Protein AF-A0A9P8AKC7-F1 (afdb_monomer)

Mean predicted aligned error: 12.88 Å

Sequence (246 aa):
MKLTLFIVTCTLIKQLMAIYVPELNQDWTLLRPELNPPKGSVISLPFNIGFVANSYVWDKEKGAMVEPERQEATRLITTTVTKSYVTAAPQATTTIDLVQIDDGQIQRKTTGANDNGDYEEDDSDSESDYEGYVKRSVEADSPVFAVACSTNTALSLSLKDGILKDNQDRICSIVSGHQFQCDGPVPQYGTLFAAGWSVTPQGLLALGNSTKFYQCALGDFYNIYDTSIDPLCNPVVLNVVELIEC

Radius of gyration: 22.92 Å; Cα contacts (8 Å, |Δi|>4): 499; chains: 1; bounding box: 96×50×48 Å

Organism: NCBI:txid45513

Solvent-accessible surface area (backbone atoms only — not comparable to full-atom values): 14529 Å² total; per-residue (Å²): 138,85,84,80,83,78,81,80,78,79,78,79,76,75,80,75,78,79,71,42,50,60,94,71,73,61,74,55,77,71,25,36,61,92,48,64,58,51,87,75,40,41,36,58,53,99,56,41,31,31,36,36,73,46,57,45,41,79,38,81,89,77,72,41,76,36,79,57,85,78,78,81,64,73,70,81,75,82,83,57,76,40,67,77,72,84,74,77,74,81,69,62,74,50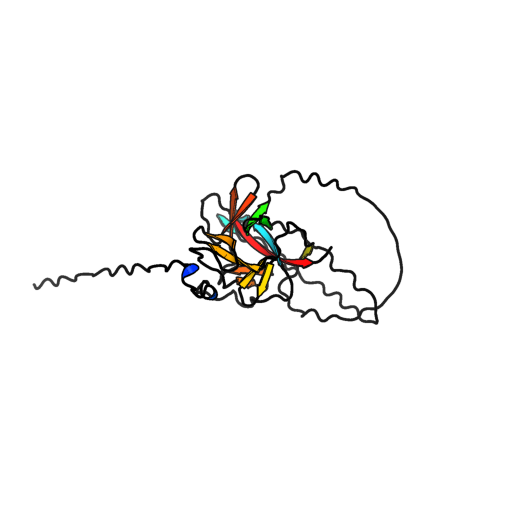,75,68,46,34,29,48,4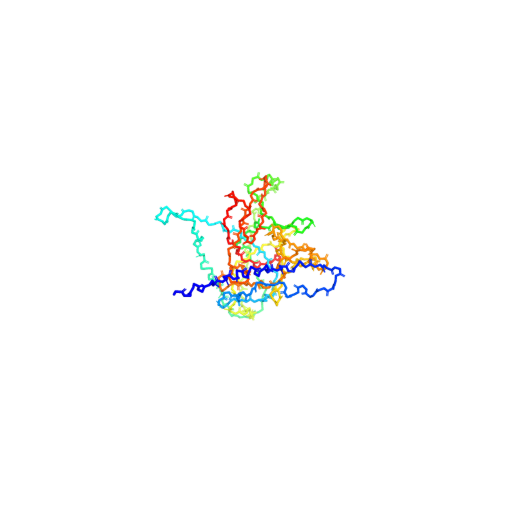9,97,88,25,45,36,30,31,65,50,98,77,69,85,73,87,67,85,78,78,88,82,89,78,91,81,90,83,88,86,81,42,38,70,82,76,85,66,72,94,74,63,40,55,59,46,29,20,62,61,49,99,56,48,35,47,29,41,38,49,86,13,29,40,26,40,87,83,63,17,31,33,27,30,33,72,85,35,37,39,30,32,32,58,88,54,5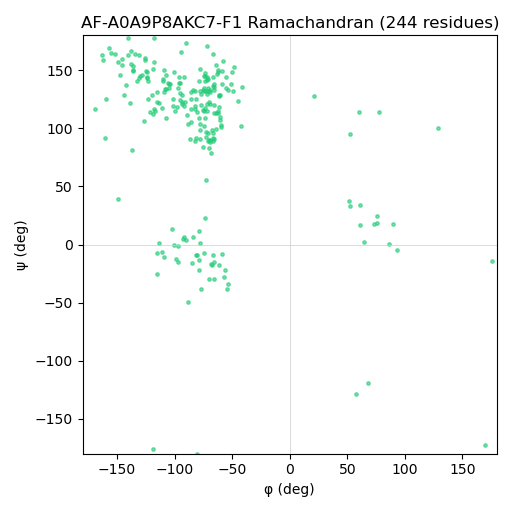7,55,72,34,40,59,27,42,23,39,38,30,34,30,66,78,13,31,43,21,55,14,62,40,50,63,31,17,38,36,78,62,87,68,31,23,45,34,20,68,52,75,89,47,94,81,34,43,51,26,34,37,35,40,23,40,49,39,86,120

pLDDT: mean 76.49, std 24.22, range [25.02, 98.5]

Foldseek 3Di:
DDDDDDDPPPPPPPPPPDWDDVVVVDDQQVLADPFAADPAWAQFDPFKKFWDKDFFDQDPVVRDGHADDFDPQQQPPPDWADDDDDDDFDDAPDEGQWWADPQFFIKGFAPPPDPPPPDDDDDDDDDDDDDGDDDDCPPNQDLARGAYEDDPGTFIWGGDPQWIATPVCFQFFQAQLQFTGTHPPYDDIRTNHRGQWTAHSRQWIDGRHDQKWWWDDDDRMTTIGRDDPDPRITIIGIGMHGYDHD

Secondary structure (DSSP, 8-state):
-----------------PPP-GGGT--GGG-S-SSPPPTT-BS--SS-EEEEEEEPEEETTTTEEEPPPP------------S---PPPPPPSS---EEE-TTSBEEEEPTTS--------------------------TT-S--EEEE--TTB--EEEETTEEEETT-PEEEE-TT-BEEEESSSPPTT-SBSS-EEE-TTSBEEETTB-EEEEEEETTEEEEESS--STT-EEEEEEEEEEE--

Structure (mmCIF, N/CA/C/O backbone):
data_AF-A0A9P8AKC7-F1
#
_entry.id   AF-A0A9P8AKC7-F1
#
loop_
_atom_site.group_PDB
_atom_site.id
_atom_site.type_symbol
_atom_site.label_atom_id
_atom_site.label_alt_id
_atom_site.label_comp_id
_atom_site.label_asym_id
_atom_site.label_entity_id
_atom_site.label_seq_id
_atom_site.pdbx_PDB_ins_code
_atom_site.Cartn_x
_atom_site.Cartn_y
_atom_site.Cartn_z
_atom_site.occupancy
_atom_site.B_iso_or_equiv
_atom_site.auth_seq_id
_atom_site.auth_comp_id
_atom_site.auth_asym_id
_atom_site.auth_atom_id
_atom_site.pdbx_PDB_model_num
ATOM 1 N N . MET A 1 1 ? 60.780 -25.098 -7.591 1.00 41.56 1 MET A N 1
ATOM 2 C CA . MET A 1 1 ? 59.645 -24.182 -7.347 1.00 41.56 1 MET A CA 1
ATOM 3 C C . MET A 1 1 ? 58.724 -24.218 -8.555 1.00 41.56 1 MET A C 1
ATOM 5 O O . MET A 1 1 ? 59.124 -23.742 -9.607 1.00 41.56 1 MET A O 1
ATOM 9 N N . LYS A 1 2 ? 57.546 -24.844 -8.448 1.00 39.09 2 LYS A N 1
ATOM 10 C CA . LYS A 1 2 ? 56.482 -24.750 -9.460 1.00 39.09 2 LYS A CA 1
ATOM 11 C C . LYS A 1 2 ? 55.473 -23.730 -8.939 1.00 39.09 2 LYS A C 1
ATOM 13 O O . LYS A 1 2 ? 54.908 -23.943 -7.872 1.00 39.09 2 LYS A O 1
ATOM 18 N N . LEU A 1 3 ? 55.339 -22.605 -9.635 1.00 37.97 3 LEU A N 1
ATOM 19 C CA . LEU A 1 3 ? 54.405 -21.539 -9.290 1.00 37.97 3 LEU A CA 1
ATOM 20 C C . LEU A 1 3 ? 53.048 -21.884 -9.913 1.00 37.97 3 LEU A C 1
ATOM 22 O O . LEU A 1 3 ? 52.886 -21.827 -11.130 1.00 37.97 3 LEU A O 1
ATOM 26 N N . THR A 1 4 ? 52.104 -22.313 -9.082 1.00 46.94 4 THR A N 1
ATOM 27 C CA . THR A 1 4 ? 50.730 -22.614 -9.493 1.00 46.94 4 THR A CA 1
ATOM 28 C C . THR A 1 4 ? 49.960 -21.302 -9.622 1.00 46.94 4 THR A C 1
ATOM 30 O O . THR A 1 4 ? 49.677 -20.645 -8.623 1.00 46.94 4 THR A O 1
ATOM 33 N N . LEU A 1 5 ? 49.641 -20.909 -10.855 1.00 45.88 5 LEU A N 1
ATOM 34 C CA . LEU A 1 5 ? 48.785 -19.765 -11.157 1.00 45.88 5 LEU A CA 1
ATOM 35 C C . LEU A 1 5 ? 47.319 -20.174 -10.942 1.00 45.88 5 LEU A C 1
ATOM 37 O O . LEU A 1 5 ? 46.720 -20.823 -11.797 1.00 45.88 5 LEU A O 1
ATOM 41 N N . PHE A 1 6 ? 46.747 -19.824 -9.789 1.00 47.03 6 PHE A N 1
ATOM 42 C CA . PHE A 1 6 ? 45.305 -19.928 -9.558 1.00 47.03 6 PHE A CA 1
ATOM 43 C C . PHE A 1 6 ? 44.607 -18.754 -10.250 1.00 47.03 6 PHE A C 1
ATOM 45 O O . PHE A 1 6 ? 44.637 -17.622 -9.772 1.00 47.03 6 PHE A O 1
ATOM 52 N N . ILE A 1 7 ? 43.986 -19.029 -11.395 1.00 52.81 7 ILE A N 1
ATOM 53 C CA . ILE A 1 7 ? 43.063 -18.101 -12.048 1.00 52.81 7 ILE A C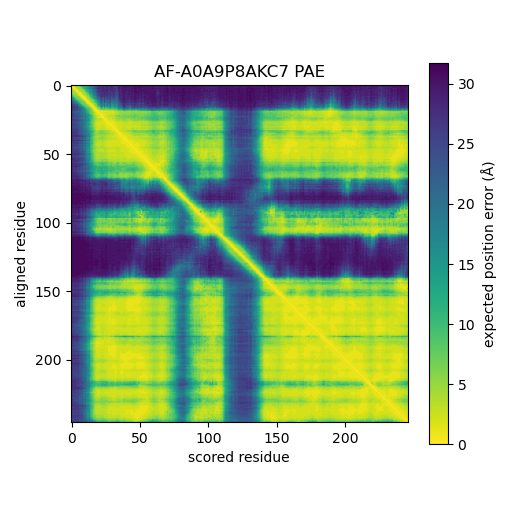A 1
ATOM 54 C C . ILE A 1 7 ? 41.766 -18.133 -11.235 1.00 52.81 7 ILE A C 1
ATOM 56 O O . ILE A 1 7 ? 40.982 -19.073 -11.335 1.00 52.81 7 ILE A O 1
ATOM 60 N N . VAL A 1 8 ? 41.555 -17.115 -10.400 1.00 51.69 8 VAL A N 1
ATOM 61 C CA . VAL A 1 8 ? 40.259 -16.861 -9.766 1.00 51.69 8 VAL A CA 1
ATOM 62 C C . VAL A 1 8 ? 39.335 -16.318 -10.852 1.00 51.69 8 VAL A C 1
ATOM 64 O O . VAL A 1 8 ? 39.327 -15.124 -11.147 1.00 51.69 8 VAL A O 1
ATOM 67 N N . THR A 1 9 ? 38.581 -17.201 -11.501 1.00 51.69 9 THR A N 1
ATOM 68 C CA . THR A 1 9 ? 37.473 -16.793 -12.365 1.00 51.69 9 THR A CA 1
ATOM 69 C C . THR A 1 9 ? 36.360 -16.257 -11.474 1.00 51.69 9 THR A C 1
ATOM 71 O O . THR A 1 9 ? 35.573 -17.018 -10.915 1.00 51.69 9 THR A O 1
ATOM 74 N N . CYS A 1 10 ? 36.321 -14.936 -11.313 1.00 48.91 10 CYS A N 1
ATOM 75 C CA . CYS A 1 10 ? 35.189 -14.228 -10.736 1.00 48.91 10 CYS A CA 1
ATOM 76 C C . CYS A 1 10 ? 34.005 -14.360 -11.706 1.00 48.91 10 CYS A C 1
ATOM 78 O O . CYS A 1 10 ? 33.874 -13.598 -12.664 1.00 48.91 10 CYS A O 1
ATOM 80 N N . THR A 1 11 ? 33.173 -15.383 -11.514 1.00 47.00 11 THR A N 1
ATOM 81 C CA . THR A 1 11 ? 31.883 -15.506 -12.195 1.00 47.00 11 THR A CA 1
ATOM 82 C C . THR A 1 11 ? 30.938 -14.459 -11.621 1.00 47.00 11 THR A C 1
ATOM 84 O O . THR A 1 11 ? 30.223 -14.709 -10.653 1.00 47.00 11 THR A O 1
ATOM 87 N N . LEU A 1 12 ? 30.948 -13.269 -12.219 1.00 49.06 12 LEU A N 1
ATOM 88 C CA . LEU A 1 12 ? 29.906 -12.269 -12.034 1.00 49.06 12 LEU A CA 1
ATOM 89 C C . LEU A 1 12 ? 28.636 -12.796 -12.718 1.00 49.06 12 LEU A C 1
ATOM 91 O O . LEU A 1 12 ? 28.409 -12.555 -13.905 1.00 49.06 12 LEU A O 1
ATOM 95 N N . ILE A 1 13 ? 27.829 -13.569 -11.989 1.00 52.66 13 ILE A N 1
ATOM 96 C CA . ILE A 1 13 ? 26.474 -13.916 -12.421 1.00 52.66 13 ILE A CA 1
ATOM 97 C C . ILE A 1 13 ? 25.685 -12.607 -12.398 1.00 52.66 13 ILE A C 1
ATOM 99 O O . ILE A 1 13 ? 25.216 -12.168 -11.352 1.00 52.66 13 ILE A O 1
ATOM 103 N N . LYS A 1 14 ? 25.578 -11.943 -13.552 1.00 43.66 14 LYS A N 1
ATOM 104 C CA . LYS A 1 14 ? 24.572 -10.903 -13.751 1.00 43.66 14 LYS A CA 1
ATOM 105 C C . LYS A 1 14 ? 23.217 -11.600 -13.653 1.00 43.66 14 LYS A C 1
ATOM 107 O O . LYS A 1 14 ? 22.806 -12.256 -14.607 1.00 43.66 14 LYS A O 1
ATOM 112 N N . GLN A 1 15 ? 22.559 -11.510 -12.499 1.00 47.28 15 GLN A N 1
ATOM 113 C CA . GLN A 1 15 ? 21.137 -11.815 -12.406 1.00 47.28 15 GLN A CA 1
ATOM 114 C C . GLN A 1 15 ? 20.423 -10.845 -13.350 1.00 47.28 15 GLN A C 1
ATOM 116 O O . GLN A 1 15 ? 20.320 -9.649 -13.086 1.00 47.28 15 GLN A O 1
ATOM 121 N N . LEU A 1 16 ? 20.032 -11.350 -14.517 1.00 49.66 16 LEU A N 1
ATOM 122 C CA . LEU A 1 16 ? 19.115 -10.666 -15.412 1.00 49.66 16 LEU A CA 1
ATOM 123 C C . LEU A 1 16 ? 17.770 -10.648 -14.690 1.00 49.66 16 LEU A C 1
ATOM 125 O O . LEU A 1 16 ? 17.068 -11.656 -14.682 1.00 49.66 16 LEU A O 1
ATOM 129 N N . MET A 1 17 ? 17.443 -9.530 -14.043 1.00 59.50 17 MET A N 1
ATOM 130 C CA . MET A 1 17 ? 16.076 -9.283 -13.599 1.00 59.50 17 MET A CA 1
ATOM 131 C C . MET A 1 17 ? 15.214 -9.272 -14.860 1.00 59.50 17 MET A C 1
ATOM 133 O O . MET A 1 17 ? 15.371 -8.403 -15.720 1.00 59.50 17 MET A O 1
ATOM 137 N N . ALA A 1 18 ? 14.389 -10.303 -15.029 1.00 70.00 18 ALA A N 1
ATOM 138 C CA . ALA A 1 18 ? 13.450 -10.360 -16.133 1.00 70.00 18 ALA A CA 1
ATOM 139 C C . ALA A 1 18 ? 12.435 -9.231 -15.936 1.00 70.00 18 ALA A C 1
ATOM 141 O O . ALA A 1 18 ? 11.761 -9.167 -14.912 1.00 70.00 18 ALA A O 1
ATOM 142 N N . ILE A 1 19 ? 12.369 -8.320 -16.903 1.00 85.19 19 ILE A N 1
ATOM 143 C CA . ILE A 1 19 ? 11.372 -7.254 -16.909 1.00 85.19 19 ILE A CA 1
ATOM 144 C C . ILE A 1 19 ? 10.036 -7.889 -17.295 1.00 85.19 19 ILE A C 1
ATOM 146 O O . ILE A 1 19 ? 9.972 -8.647 -18.266 1.00 85.19 19 ILE A O 1
ATOM 150 N N . TYR A 1 20 ? 8.985 -7.592 -16.536 1.00 91.75 20 TYR A N 1
ATOM 151 C CA . TYR A 1 20 ? 7.633 -8.000 -16.892 1.00 91.75 20 TYR A CA 1
ATOM 152 C C . TYR A 1 20 ? 7.138 -7.236 -18.128 1.00 91.75 20 TYR A C 1
ATOM 154 O O . TYR A 1 20 ? 7.240 -6.007 -18.187 1.00 91.75 20 TYR A O 1
ATOM 162 N N . VAL A 1 21 ? 6.594 -7.969 -19.102 1.00 92.06 21 VAL A N 1
ATOM 163 C CA . VAL A 1 21 ? 6.071 -7.440 -20.368 1.00 92.06 21 VAL A CA 1
ATOM 164 C C . VAL A 1 21 ? 4.630 -7.936 -20.559 1.00 92.06 21 VAL A C 1
ATOM 166 O O . VAL A 1 21 ? 4.438 -9.115 -20.879 1.00 92.06 21 VAL A O 1
ATOM 169 N N . PRO A 1 22 ? 3.615 -7.070 -20.377 1.00 89.12 22 PRO A N 1
ATOM 170 C CA . PRO A 1 22 ? 2.203 -7.445 -20.466 1.00 89.12 22 PRO A CA 1
ATOM 171 C C . PRO A 1 22 ? 1.824 -8.130 -21.786 1.00 89.12 22 PRO A C 1
ATOM 173 O O . PRO A 1 22 ? 1.070 -9.101 -21.793 1.00 89.12 22 PRO A O 1
ATOM 176 N N . GLU A 1 23 ? 2.394 -7.680 -22.906 1.00 90.12 23 GLU A N 1
ATOM 177 C CA . GLU A 1 23 ? 2.087 -8.166 -24.258 1.00 90.12 23 GLU A CA 1
ATOM 178 C C . GLU A 1 23 ? 2.489 -9.631 -24.483 1.00 90.12 23 GLU A C 1
ATOM 180 O O . GLU A 1 23 ? 2.053 -10.260 -25.448 1.00 90.12 23 GLU A O 1
ATOM 185 N N . LEU A 1 24 ? 3.320 -10.188 -23.598 1.00 89.75 24 LEU A N 1
ATOM 186 C CA . LEU A 1 24 ? 3.759 -11.579 -23.656 1.00 89.75 24 LEU A CA 1
ATOM 187 C C . LEU A 1 24 ? 2.838 -12.538 -22.885 1.00 89.75 24 LEU A C 1
ATOM 189 O O . LEU A 1 24 ? 3.157 -13.724 -22.806 1.00 89.75 24 LEU A O 1
ATOM 193 N N . ASN A 1 25 ? 1.718 -12.059 -22.323 1.00 86.62 25 ASN A N 1
ATOM 194 C CA . ASN A 1 25 ? 0.797 -12.845 -21.487 1.00 86.62 25 ASN A CA 1
ATOM 195 C C . ASN A 1 25 ? 1.517 -13.591 -20.351 1.00 86.62 25 ASN A C 1
ATOM 197 O O . ASN A 1 25 ? 1.199 -14.738 -20.029 1.00 86.62 25 ASN A O 1
ATOM 201 N N . GLN A 1 26 ? 2.530 -12.949 -19.769 1.00 89.25 26 GLN A N 1
ATOM 202 C CA . GLN A 1 26 ? 3.225 -13.479 -18.604 1.00 89.25 26 GLN A CA 1
ATOM 203 C C . GLN A 1 26 ? 2.276 -13.508 -17.401 1.00 89.25 26 GLN A C 1
ATOM 205 O O . GLN A 1 26 ? 1.454 -12.609 -17.222 1.00 89.25 26 GLN A O 1
ATOM 210 N N . ASP A 1 27 ? 2.406 -14.533 -16.560 1.00 93.00 27 ASP A N 1
ATOM 211 C CA . ASP A 1 27 ? 1.632 -14.620 -15.325 1.00 93.00 27 ASP A CA 1
ATOM 212 C C . ASP A 1 27 ? 2.161 -13.607 -14.300 1.00 93.00 27 ASP A C 1
ATOM 214 O O . ASP A 1 27 ? 3.147 -13.844 -13.598 1.00 93.00 27 ASP A O 1
ATOM 218 N N . TRP A 1 28 ? 1.501 -12.452 -14.233 1.00 94.50 28 TRP A N 1
ATOM 219 C CA . TRP A 1 28 ? 1.858 -11.366 -13.327 1.00 94.50 28 TRP A CA 1
ATOM 220 C C . TRP A 1 28 ? 1.628 -11.715 -11.853 1.00 94.50 28 TRP A C 1
ATOM 222 O O . TRP A 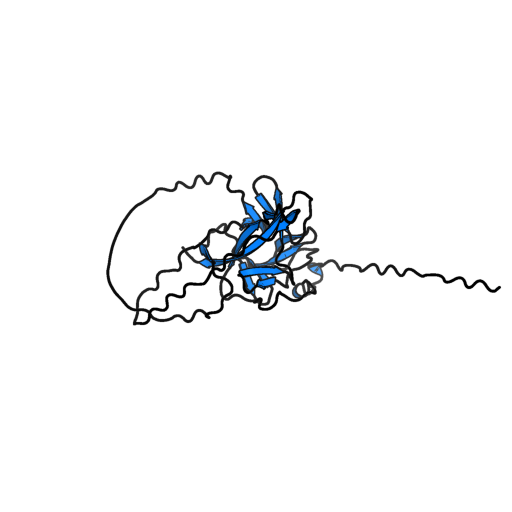1 28 ? 2.203 -11.065 -10.984 1.00 94.50 28 TRP A O 1
ATOM 232 N N . THR A 1 29 ? 0.840 -12.749 -11.535 1.00 94.69 29 THR A N 1
ATOM 233 C CA . THR A 1 29 ? 0.600 -13.160 -10.138 1.00 94.69 29 THR A CA 1
ATOM 234 C C . THR A 1 29 ? 1.857 -13.738 -9.479 1.00 94.69 29 THR A C 1
ATOM 236 O O . THR A 1 29 ? 1.964 -13.800 -8.252 1.00 94.69 29 THR A O 1
ATOM 239 N N . LEU A 1 30 ? 2.847 -14.111 -10.295 1.00 93.75 30 LEU A N 1
ATOM 240 C CA . LEU A 1 30 ? 4.167 -14.550 -9.854 1.00 93.75 30 LEU A CA 1
ATOM 241 C C . LEU A 1 30 ? 5.083 -13.381 -9.462 1.00 93.75 30 LEU A C 1
ATOM 243 O O . LEU A 1 30 ? 6.110 -13.613 -8.824 1.00 93.75 30 LEU A O 1
ATOM 247 N N . LEU A 1 31 ? 4.724 -12.139 -9.811 1.00 95.31 31 LEU A N 1
ATOM 248 C CA . LEU A 1 31 ? 5.458 -10.932 -9.432 1.00 95.31 31 LEU A CA 1
ATOM 249 C C . LEU A 1 31 ? 5.182 -10.619 -7.962 1.00 95.31 31 LEU A C 1
ATOM 251 O O . LEU A 1 31 ? 4.296 -9.835 -7.625 1.00 95.31 31 LEU A O 1
ATOM 255 N N . ARG A 1 32 ? 5.924 -11.262 -7.067 1.00 95.00 32 ARG A N 1
ATOM 256 C CA . ARG A 1 32 ? 5.814 -11.072 -5.620 1.00 95.00 32 ARG A CA 1
ATOM 257 C C . ARG A 1 32 ? 7.180 -11.202 -4.952 1.00 95.00 32 ARG A C 1
ATOM 259 O O . ARG A 1 32 ? 8.039 -11.905 -5.488 1.00 95.00 32 ARG A O 1
ATOM 266 N N . PRO A 1 33 ? 7.388 -10.583 -3.781 1.00 94.62 33 PRO A N 1
ATOM 267 C CA . PRO A 1 33 ? 8.609 -10.791 -3.015 1.00 94.62 33 PRO A CA 1
ATOM 268 C C . PRO A 1 33 ? 8.814 -12.267 -2.648 1.00 94.62 33 PRO A C 1
ATOM 270 O O . PRO A 1 33 ? 7.855 -13.008 -2.429 1.00 94.62 33 PRO A O 1
ATOM 273 N N . GLU A 1 34 ? 10.074 -12.687 -2.533 1.00 90.56 34 GLU A N 1
ATOM 274 C CA . GLU A 1 34 ? 10.423 -14.065 -2.153 1.00 90.56 34 GLU A CA 1
ATOM 275 C C . GLU A 1 34 ? 10.094 -14.377 -0.687 1.00 90.56 34 GLU A C 1
ATOM 277 O O . GLU A 1 34 ? 9.816 -15.522 -0.328 1.00 90.56 34 GLU A O 1
ATOM 282 N N . LEU A 1 35 ? 10.151 -13.359 0.177 1.00 91.31 35 LEU A N 1
ATOM 283 C CA . LEU A 1 35 ? 9.945 -13.521 1.609 1.00 91.31 35 LEU A CA 1
ATOM 284 C C . LEU A 1 35 ? 8.455 -13.553 1.942 1.00 91.31 35 LEU A C 1
ATOM 286 O O . LEU A 1 35 ? 7.683 -12.693 1.519 1.00 91.31 35 LEU A O 1
ATOM 290 N N . ASN A 1 36 ? 8.077 -14.543 2.749 1.00 91.31 36 ASN A N 1
ATOM 291 C CA . ASN A 1 36 ? 6.700 -14.728 3.189 1.00 91.31 36 ASN A CA 1
ATOM 292 C C . ASN A 1 36 ? 6.210 -13.552 4.055 1.00 91.31 36 ASN A C 1
ATOM 294 O O . ASN A 1 36 ? 7.022 -12.926 4.745 1.00 91.31 36 ASN A O 1
ATOM 298 N N . PRO A 1 37 ? 4.885 -13.318 4.091 1.00 93.25 37 PRO A N 1
ATOM 299 C CA . PRO A 1 37 ? 4.254 -12.370 5.000 1.00 93.25 37 PRO A CA 1
ATOM 300 C C . PRO A 1 37 ? 4.698 -12.504 6.462 1.00 93.25 37 PRO A C 1
ATOM 302 O O . PRO A 1 37 ? 5.030 -13.615 6.900 1.00 93.25 37 PRO A O 1
ATOM 305 N N . PRO A 1 38 ? 4.652 -11.412 7.253 1.00 94.19 38 PRO A N 1
ATOM 306 C CA . PRO A 1 38 ? 4.821 -11.494 8.697 1.00 94.19 38 PRO A CA 1
ATOM 307 C C . PRO A 1 38 ? 3.911 -12.563 9.318 1.00 94.19 38 PRO A C 1
ATOM 309 O O . PRO A 1 38 ? 2.816 -12.864 8.839 1.00 94.19 38 PRO A O 1
ATOM 312 N N . LYS A 1 39 ? 4.378 -13.187 10.402 1.00 93.50 39 LYS A N 1
ATOM 313 C CA . LYS A 1 39 ? 3.647 -14.292 11.029 1.00 93.50 39 LYS A CA 1
ATOM 314 C C . LYS A 1 39 ? 2.272 -13.819 11.515 1.00 93.50 39 LYS A C 1
ATOM 316 O O . LYS A 1 39 ? 2.185 -12.869 12.286 1.00 93.50 39 LYS A O 1
ATOM 321 N N . GLY A 1 40 ? 1.228 -14.549 11.124 1.00 90.31 40 GLY A N 1
ATOM 322 C CA . GLY A 1 40 ? -0.159 -14.243 11.479 1.00 90.31 40 GLY A CA 1
ATOM 323 C C . GLY A 1 40 ? -0.840 -13.255 10.532 1.00 90.31 40 GLY A C 1
ATOM 324 O O . GLY A 1 40 ? -2.006 -12.948 10.747 1.00 90.31 40 GLY A O 1
ATOM 325 N N . SER A 1 41 ? -0.151 -12.768 9.494 1.00 94.69 41 SER A N 1
ATOM 326 C CA . SER A 1 41 ? -0.793 -11.925 8.489 1.00 94.69 41 SER A CA 1
ATOM 327 C C . SER A 1 41 ? -1.888 -12.672 7.726 1.00 94.69 41 SER A C 1
ATOM 329 O O . SER A 1 41 ? -1.755 -13.860 7.423 1.00 94.69 41 SER A O 1
ATOM 331 N N . VAL A 1 42 ? -2.933 -11.941 7.343 1.00 95.94 42 VAL A N 1
ATOM 332 C CA . VAL A 1 42 ? -3.998 -12.406 6.446 1.00 95.94 42 VAL A CA 1
ATOM 333 C C . VAL A 1 42 ? -3.771 -11.872 5.033 1.00 95.94 42 VAL A C 1
ATOM 335 O O . VAL A 1 42 ? -3.223 -10.786 4.848 1.00 95.94 42 VAL A O 1
ATOM 338 N N . ILE A 1 43 ? -4.183 -12.636 4.021 1.00 96.75 43 ILE A N 1
ATOM 339 C CA . ILE A 1 43 ? -4.007 -12.286 2.596 1.00 96.75 43 ILE A CA 1
ATOM 340 C C . ILE A 1 43 ? -5.331 -12.013 1.872 1.00 96.75 43 ILE A C 1
ATOM 342 O O . ILE A 1 43 ? -5.333 -11.741 0.675 1.00 96.75 43 ILE A O 1
ATOM 346 N N . SER A 1 44 ? -6.444 -12.099 2.597 1.00 96.81 44 SER A N 1
ATOM 347 C CA . SER A 1 44 ? -7.785 -11.806 2.107 1.00 96.81 44 SER A CA 1
ATOM 348 C C . SER A 1 44 ? -8.568 -11.124 3.219 1.00 96.81 44 SER A C 1
ATOM 350 O O . SER A 1 44 ? -8.490 -11.555 4.370 1.00 96.81 44 SER A O 1
ATOM 352 N N . LEU A 1 45 ? -9.327 -10.088 2.875 1.00 94.75 45 LEU A N 1
ATOM 353 C CA . LEU A 1 45 ? -10.264 -9.429 3.781 1.00 94.75 45 LEU A CA 1
ATOM 354 C C . LEU A 1 45 ? -11.667 -9.434 3.156 1.00 94.75 45 LEU A C 1
ATOM 356 O O . LEU A 1 45 ? -11.789 -9.331 1.935 1.00 94.75 45 LEU A O 1
ATOM 360 N N . PRO A 1 46 ? -12.736 -9.579 3.959 1.00 94.19 46 PRO A N 1
ATOM 361 C CA . PRO A 1 46 ? -14.101 -9.699 3.445 1.00 94.19 46 PRO A CA 1
ATOM 362 C C . PRO A 1 46 ? -14.776 -8.346 3.151 1.00 94.19 46 PRO A C 1
ATOM 364 O O . PRO A 1 46 ? -15.968 -8.319 2.853 1.00 94.19 46 PRO A O 1
ATOM 367 N N . PHE A 1 47 ? -14.044 -7.238 3.258 1.00 92.81 47 PHE A N 1
ATOM 368 C CA . PHE A 1 47 ? -14.523 -5.869 3.072 1.00 92.81 47 PHE A CA 1
ATOM 369 C C . PHE A 1 47 ? -13.480 -5.035 2.321 1.00 92.81 47 PHE A C 1
ATOM 371 O O . PHE A 1 47 ? -12.307 -5.412 2.239 1.00 92.81 47 PHE A O 1
ATOM 378 N N . ASN A 1 48 ? -13.917 -3.896 1.783 1.00 94.81 48 ASN A N 1
ATOM 379 C CA . ASN A 1 48 ? -13.016 -2.933 1.163 1.00 94.81 48 ASN A CA 1
ATOM 380 C C . ASN A 1 48 ? -12.210 -2.190 2.226 1.00 94.81 48 ASN A C 1
ATOM 382 O O . ASN A 1 48 ? -12.691 -1.932 3.332 1.00 94.81 48 ASN A O 1
ATOM 386 N N . ILE A 1 49 ? -10.985 -1.834 1.865 1.00 95.75 49 ILE A N 1
ATOM 387 C CA . ILE A 1 49 ? -10.022 -1.200 2.749 1.00 95.75 49 ILE A CA 1
ATOM 388 C C . ILE A 1 49 ? -9.504 0.115 2.180 1.00 95.75 49 ILE A C 1
ATOM 390 O O . ILE A 1 49 ? -9.377 0.275 0.967 1.00 95.75 49 ILE A O 1
ATOM 394 N N . GLY A 1 50 ? -9.165 1.029 3.082 1.00 94.44 50 GLY A N 1
ATOM 395 C CA . GLY A 1 50 ? -8.355 2.212 2.808 1.00 94.44 50 GLY A CA 1
ATOM 396 C C . GLY A 1 50 ? -7.071 2.190 3.635 1.00 94.44 50 GLY A C 1
ATOM 397 O O . GLY A 1 50 ? -6.818 1.238 4.384 1.00 94.44 50 GLY A O 1
ATOM 398 N N . PHE A 1 51 ? -6.277 3.259 3.533 1.00 93.06 51 PHE A N 1
ATOM 399 C CA . PHE A 1 51 ? -5.031 3.390 4.285 1.00 93.06 51 PHE A CA 1
ATOM 400 C C . PHE A 1 51 ? -4.909 4.721 5.024 1.00 93.06 51 PHE A C 1
ATOM 402 O O . PHE A 1 51 ? -5.302 5.767 4.509 1.00 93.06 51 PHE A O 1
ATOM 409 N N . VAL A 1 52 ? -4.281 4.662 6.198 1.00 91.06 52 VAL A N 1
ATOM 410 C CA . VAL A 1 52 ? -3.799 5.828 6.946 1.00 91.06 52 VAL A CA 1
ATOM 411 C C . VAL A 1 52 ? -2.281 5.743 7.082 1.00 91.06 52 VAL A C 1
ATOM 413 O O . VAL A 1 52 ? -1.769 4.804 7.704 1.00 91.06 52 VAL A O 1
ATOM 416 N N . ALA A 1 53 ? -1.549 6.698 6.504 1.00 91.69 53 ALA A N 1
ATOM 417 C CA . ALA A 1 53 ? -0.089 6.747 6.573 1.00 91.69 53 ALA A CA 1
ATOM 418 C C . ALA A 1 53 ? 0.410 7.339 7.898 1.00 91.69 53 ALA A C 1
ATOM 420 O O . ALA A 1 53 ? 0.308 8.542 8.147 1.00 91.69 53 ALA A O 1
ATOM 421 N N . ASN A 1 54 ? 1.083 6.512 8.702 1.00 90.88 54 ASN A N 1
ATOM 422 C CA . ASN A 1 54 ? 1.790 6.968 9.896 1.00 90.88 54 ASN A CA 1
ATOM 423 C C . ASN A 1 54 ? 3.291 7.073 9.624 1.00 90.88 54 ASN A C 1
ATOM 425 O O . ASN A 1 54 ? 3.963 6.081 9.331 1.00 90.88 54 ASN A O 1
ATOM 429 N N . SER A 1 55 ? 3.829 8.282 9.755 1.00 91.81 55 SER A N 1
ATOM 430 C CA . SER A 1 55 ? 5.258 8.538 9.586 1.00 91.81 55 SER A CA 1
ATOM 431 C C . SER A 1 55 ? 6.081 7.984 10.745 1.00 91.81 55 SER A C 1
ATOM 433 O O . SER A 1 55 ? 5.677 8.047 11.905 1.00 91.81 55 SER A O 1
ATOM 435 N N . TYR A 1 56 ? 7.277 7.493 10.426 1.00 91.06 56 TYR A N 1
ATOM 436 C CA . TYR A 1 56 ? 8.294 7.189 11.429 1.00 91.06 56 TYR A CA 1
ATOM 437 C C . TYR A 1 56 ? 8.701 8.472 12.160 1.00 91.06 56 TYR A C 1
ATOM 439 O O . TYR A 1 56 ? 8.716 9.561 11.579 1.00 91.06 56 TYR A O 1
ATOM 447 N N . VAL A 1 57 ? 9.071 8.335 13.429 1.00 88.38 57 VAL A N 1
ATOM 448 C CA . VAL A 1 57 ? 9.455 9.455 14.294 1.00 88.38 57 VAL A CA 1
ATOM 449 C C . VAL A 1 57 ? 10.953 9.387 14.564 1.00 88.38 57 VAL A C 1
ATOM 451 O O . VAL A 1 57 ? 11.518 8.306 14.712 1.00 88.38 57 VAL A O 1
ATOM 454 N N . TRP A 1 58 ? 11.626 10.534 14.624 1.00 87.31 58 TRP A N 1
ATOM 455 C CA . TRP A 1 58 ? 13.036 10.572 15.007 1.00 87.31 58 TRP A CA 1
ATOM 456 C C . TRP A 1 58 ? 13.191 10.357 16.518 1.00 87.31 58 TRP A C 1
ATOM 458 O O . TRP A 1 58 ? 12.791 11.204 17.320 1.00 87.31 58 TRP A O 1
ATOM 468 N N . ASP A 1 59 ? 13.815 9.246 16.906 1.00 89.81 59 ASP A N 1
ATOM 469 C CA . ASP A 1 59 ? 14.177 8.948 18.289 1.00 89.81 59 ASP A CA 1
ATOM 470 C C . ASP A 1 59 ? 15.575 9.517 18.575 1.00 89.81 59 ASP A C 1
ATOM 472 O O . ASP A 1 59 ? 16.587 9.063 18.029 1.00 89.81 59 ASP A O 1
ATOM 476 N N . LYS A 1 60 ? 15.631 10.547 19.428 1.00 89.50 60 LYS A N 1
ATOM 477 C CA . LYS A 1 60 ? 16.884 11.233 19.781 1.00 89.50 60 LYS A CA 1
ATOM 478 C C . LYS A 1 60 ? 17.851 10.340 20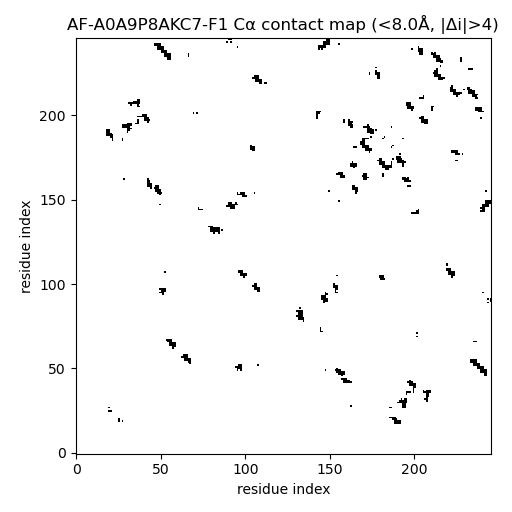.555 1.00 89.50 60 LYS A C 1
ATOM 480 O O . LYS A 1 60 ? 19.054 10.551 20.443 1.00 89.50 60 LYS A O 1
ATOM 485 N N . GLU A 1 61 ? 17.350 9.381 21.329 1.00 90.88 61 GLU A N 1
ATOM 486 C CA . GLU A 1 61 ? 18.181 8.499 22.152 1.00 90.88 61 GLU A CA 1
ATOM 487 C C . GLU A 1 61 ? 18.848 7.425 21.296 1.00 90.88 61 GLU A C 1
ATOM 489 O O . GLU A 1 61 ? 20.019 7.103 21.492 1.00 90.88 61 GLU A O 1
ATOM 494 N N . LYS A 1 62 ? 18.121 6.909 20.301 1.00 86.69 62 LYS A N 1
ATOM 495 C CA . LYS A 1 62 ? 18.640 5.911 19.355 1.00 86.69 62 LYS A CA 1
ATOM 496 C C . LYS A 1 62 ? 19.386 6.523 18.173 1.00 86.69 62 LYS A C 1
ATOM 498 O O . LYS A 1 62 ? 20.089 5.801 17.470 1.00 86.69 62 LYS A O 1
ATOM 503 N N . GLY A 1 63 ? 19.221 7.825 17.933 1.00 88.81 63 GLY A N 1
ATOM 504 C CA . GLY A 1 63 ? 19.800 8.512 16.778 1.00 88.81 63 GLY A CA 1
ATOM 505 C C . GLY A 1 63 ? 19.293 7.950 15.447 1.00 88.81 63 GLY A C 1
ATOM 506 O O . GLY A 1 63 ? 20.062 7.863 14.490 1.00 88.81 63 GLY A O 1
ATOM 507 N N . ALA A 1 64 ? 18.031 7.514 15.403 1.00 87.19 64 ALA A N 1
ATOM 508 C CA . ALA A 1 64 ? 17.445 6.838 14.251 1.00 87.19 64 ALA A CA 1
ATOM 509 C C . ALA A 1 64 ? 15.942 7.118 14.122 1.00 87.19 64 ALA A C 1
ATOM 511 O O . ALA A 1 64 ? 15.257 7.410 15.103 1.00 87.19 64 ALA A O 1
ATOM 512 N N . MET A 1 65 ? 15.420 6.969 12.901 1.00 84.00 65 MET A N 1
ATOM 513 C CA . MET A 1 65 ? 13.976 6.928 12.656 1.00 84.00 65 MET A CA 1
ATOM 514 C C . MET A 1 65 ? 13.413 5.618 13.208 1.00 84.00 65 MET A C 1
ATOM 516 O O . MET A 1 65 ? 13.836 4.538 12.792 1.00 84.00 65 MET A O 1
ATOM 520 N N . VAL A 1 66 ? 12.450 5.713 14.117 1.00 89.56 66 VAL A N 1
ATOM 521 C CA . VAL A 1 66 ? 11.745 4.570 14.699 1.00 89.56 66 VAL A CA 1
ATOM 522 C C . VAL A 1 66 ? 10.325 4.495 14.162 1.00 89.56 66 VAL A C 1
ATOM 524 O O . VAL A 1 66 ? 9.699 5.513 13.865 1.00 89.56 66 VAL A O 1
ATOM 527 N N . GLU A 1 67 ? 9.844 3.268 13.999 1.00 88.12 67 GLU A N 1
ATOM 528 C CA . GLU A 1 67 ? 8.460 2.999 13.615 1.00 88.12 67 GLU A CA 1
ATOM 529 C C . GLU A 1 67 ? 7.513 3.610 14.662 1.00 88.12 67 GLU A C 1
ATOM 531 O O . GLU A 1 67 ? 7.833 3.549 15.855 1.00 88.12 67 GLU A O 1
ATOM 536 N N . PRO A 1 68 ? 6.403 4.251 14.249 1.00 82.00 68 PRO A N 1
ATOM 537 C CA . PRO A 1 68 ? 5.507 4.929 15.177 1.00 82.00 68 PRO A CA 1
ATOM 538 C C . PRO A 1 68 ? 4.890 3.951 16.181 1.00 82.00 68 PRO A C 1
ATOM 540 O O . PRO A 1 68 ? 4.691 2.769 15.892 1.00 82.00 68 PRO A O 1
ATOM 543 N N . GLU A 1 69 ? 4.584 4.463 17.374 1.00 69.31 69 GLU A N 1
ATOM 544 C CA . GLU A 1 69 ? 3.986 3.666 18.440 1.00 69.31 69 GLU A CA 1
ATOM 545 C C . GLU A 1 69 ? 2.618 3.125 18.002 1.00 69.31 69 GLU A C 1
ATOM 547 O O . GLU A 1 69 ? 1.753 3.847 17.502 1.00 69.31 69 GLU A O 1
ATOM 552 N N . ARG A 1 70 ? 2.457 1.810 18.152 1.00 66.12 70 ARG A N 1
ATOM 553 C CA . ARG A 1 70 ? 1.294 1.054 17.697 1.00 66.12 70 ARG A CA 1
ATOM 554 C C . ARG A 1 70 ? 0.093 1.378 18.582 1.00 66.12 70 ARG A C 1
ATOM 556 O O . ARG A 1 70 ? 0.129 1.089 19.774 1.00 66.12 70 ARG A O 1
ATOM 563 N N . GLN A 1 71 ? -0.997 1.883 18.008 1.00 53.50 71 GLN A N 1
ATOM 564 C CA . GLN A 1 71 ? -2.272 1.883 18.722 1.00 53.50 71 GLN A CA 1
ATOM 565 C C . GLN A 1 71 ? -2.798 0.446 18.748 1.00 53.50 71 GLN A C 1
ATOM 567 O O . GLN A 1 71 ? -3.174 -0.103 17.714 1.00 53.50 71 GLN A O 1
ATOM 572 N N . GLU A 1 72 ? -2.786 -0.194 19.918 1.00 51.06 72 GLU A N 1
ATOM 573 C CA . GLU A 1 72 ? -3.506 -1.450 20.140 1.00 51.06 72 GLU A CA 1
ATOM 574 C C . GLU A 1 72 ? -5.010 -1.155 20.092 1.00 51.06 72 GLU A C 1
ATOM 576 O O . GLU A 1 72 ? -5.675 -0.976 21.111 1.00 51.06 72 GLU A O 1
ATOM 581 N N . ALA A 1 73 ? -5.548 -1.022 18.882 1.00 49.12 73 ALA A N 1
ATOM 582 C CA . ALA A 1 73 ? -6.964 -0.799 18.670 1.00 49.12 73 ALA A CA 1
ATOM 583 C C . ALA A 1 73 ? -7.709 -2.092 19.024 1.00 49.12 73 ALA A C 1
ATOM 585 O O . ALA A 1 73 ? -7.897 -2.986 18.208 1.00 49.12 73 ALA A O 1
ATOM 586 N N . THR A 1 74 ? -8.105 -2.227 20.286 1.00 40.84 74 THR A N 1
ATOM 587 C CA . THR A 1 74 ? -8.988 -3.314 20.706 1.00 40.84 74 THR A CA 1
ATOM 588 C C . THR A 1 74 ? -10.371 -3.014 20.149 1.00 40.84 74 THR A C 1
ATOM 590 O O . THR A 1 74 ? -11.003 -2.038 20.555 1.00 40.84 74 THR A O 1
ATOM 593 N N . ARG A 1 75 ? -10.872 -3.847 19.230 1.00 41.03 75 ARG A N 1
ATOM 594 C CA . ARG A 1 75 ? -12.271 -3.763 18.804 1.00 41.03 75 ARG A CA 1
ATOM 595 C C . ARG A 1 75 ? -13.158 -4.009 20.020 1.00 41.03 75 ARG A C 1
ATOM 597 O O . ARG A 1 75 ? -13.275 -5.139 20.492 1.00 41.03 75 ARG A O 1
ATOM 604 N N . LEU A 1 76 ? -13.791 -2.958 20.530 1.00 36.53 76 LEU A N 1
ATOM 605 C CA . LEU A 1 76 ? -14.829 -3.086 21.544 1.00 36.53 76 LEU A CA 1
ATOM 606 C C . LEU A 1 76 ? -16.048 -3.733 20.879 1.00 36.53 76 LEU A C 1
ATOM 608 O O . LEU A 1 76 ? -16.899 -3.066 20.298 1.00 36.53 76 LEU A O 1
ATOM 612 N N . ILE A 1 77 ? -16.114 -5.065 20.909 1.00 40.69 77 ILE A N 1
ATOM 613 C CA . ILE A 1 77 ? -17.306 -5.797 20.487 1.00 40.69 77 ILE A CA 1
ATOM 614 C C . ILE A 1 77 ? -18.310 -5.706 21.638 1.00 40.69 77 ILE A C 1
ATOM 616 O O . ILE A 1 77 ? -18.321 -6.547 22.541 1.00 40.69 77 ILE A O 1
ATOM 620 N N . THR A 1 78 ? -19.159 -4.678 21.618 1.00 34.06 78 THR A N 1
ATOM 621 C CA . THR A 1 78 ? -20.293 -4.553 22.542 1.00 34.06 78 THR A CA 1
ATOM 622 C C . THR A 1 78 ? -21.285 -5.675 22.245 1.00 34.06 78 THR A C 1
ATOM 624 O O . THR A 1 78 ? -22.147 -5.580 21.374 1.00 34.06 78 THR A O 1
ATOM 627 N N . THR A 1 79 ? -21.116 -6.804 22.929 1.00 34.69 79 THR A N 1
ATOM 628 C CA . THR A 1 79 ? -21.995 -7.959 22.781 1.00 34.69 79 THR A CA 1
ATOM 629 C C . THR A 1 79 ? -23.236 -7.755 23.635 1.00 34.69 79 THR A C 1
ATOM 631 O O . THR A 1 79 ? -23.285 -8.202 24.778 1.00 34.69 79 THR A O 1
ATOM 634 N N . THR A 1 80 ? -24.259 -7.124 23.075 1.00 29.95 80 THR A N 1
ATOM 635 C CA . THR A 1 80 ? -25.594 -7.142 23.675 1.00 29.95 80 THR A CA 1
ATOM 636 C C . THR A 1 80 ? -26.405 -8.265 23.018 1.00 29.95 80 THR A C 1
ATOM 638 O O . THR A 1 80 ? -26.293 -8.518 21.820 1.00 29.95 80 THR A O 1
ATOM 641 N N . VAL A 1 81 ? -27.177 -9.000 23.815 1.00 39.41 81 VAL A N 1
ATOM 642 C CA . VAL A 1 81 ? -28.134 -10.029 23.378 1.00 39.41 81 VAL A CA 1
ATOM 643 C C . VAL A 1 81 ? -29.538 -9.471 23.610 1.00 39.41 81 VAL A C 1
ATOM 645 O O . VAL A 1 81 ? -29.755 -8.937 24.693 1.00 39.41 81 VAL A O 1
ATOM 648 N N . THR A 1 82 ? -30.455 -9.589 22.634 1.00 27.84 82 THR A N 1
ATOM 649 C CA . THR A 1 82 ? -31.936 -9.787 22.687 1.00 27.84 82 THR A CA 1
ATOM 650 C C . THR A 1 82 ? -32.536 -9.600 21.262 1.00 27.84 82 THR A C 1
ATOM 652 O O . THR A 1 82 ? -31.795 -9.595 20.295 1.00 27.84 82 THR A O 1
ATOM 655 N N . LYS A 1 83 ? -33.848 -9.567 21.026 1.00 34.72 83 LYS A N 1
ATOM 656 C CA . LYS A 1 83 ? -34.503 -9.636 19.700 1.00 34.72 83 LYS A CA 1
ATOM 657 C C . LYS A 1 83 ? -34.676 -8.298 18.937 1.00 34.72 83 LYS A C 1
ATOM 659 O O . LYS A 1 83 ? -35.341 -7.400 19.426 1.00 34.72 83 LYS A O 1
ATOM 664 N N . SER A 1 84 ? -34.276 -8.309 17.655 1.00 35.00 84 SER A N 1
ATOM 665 C CA . SER A 1 84 ? -34.781 -7.497 16.519 1.00 35.00 84 SER A CA 1
ATOM 666 C C . SER A 1 84 ? -34.839 -5.971 16.673 1.00 35.00 84 SER A C 1
ATOM 668 O O . SER A 1 84 ? -35.854 -5.432 17.092 1.00 35.00 84 SER A O 1
ATOM 670 N N . TYR A 1 85 ? -33.801 -5.277 16.206 1.00 32.12 85 TYR A N 1
ATOM 671 C CA . TYR A 1 85 ? -33.796 -3.833 15.928 1.00 32.12 85 TYR A CA 1
ATOM 672 C C . TYR A 1 85 ? -32.586 -3.525 15.034 1.00 32.12 85 TYR A C 1
ATOM 674 O O . TYR A 1 85 ? -31.676 -4.344 14.854 1.00 32.12 85 TYR A O 1
ATOM 682 N N . VAL A 1 86 ? -32.650 -2.350 14.419 1.00 32.03 86 VAL A N 1
ATOM 683 C CA . VAL A 1 86 ? -31.676 -1.801 13.480 1.00 32.03 86 VAL A CA 1
ATOM 684 C C . VAL A 1 86 ? -30.346 -1.625 14.214 1.00 32.03 86 VAL A C 1
ATOM 686 O O . VAL A 1 86 ? -30.243 -0.829 15.143 1.00 32.03 86 VAL A O 1
ATOM 689 N N . THR A 1 87 ? -29.322 -2.391 13.840 1.00 37.03 87 THR A N 1
ATOM 690 C CA . THR A 1 87 ? -27.945 -2.084 14.244 1.00 37.03 87 THR A CA 1
ATOM 691 C C . THR A 1 87 ? -27.591 -0.722 13.663 1.00 37.03 87 THR A C 1
ATOM 693 O O . THR A 1 87 ? -27.606 -0.583 12.440 1.00 37.03 87 THR A O 1
ATOM 696 N N . ALA A 1 88 ? -27.296 0.261 14.521 1.00 45.28 88 ALA A N 1
ATOM 697 C CA . ALA A 1 88 ? -26.687 1.514 14.088 1.00 45.28 88 ALA A CA 1
ATOM 698 C C . ALA A 1 88 ? -25.479 1.183 13.200 1.00 45.28 88 ALA A C 1
ATOM 700 O O . ALA A 1 88 ? -24.695 0.284 13.533 1.00 45.28 88 ALA A O 1
ATOM 701 N N . ALA A 1 89 ? -25.390 1.844 12.046 1.00 51.53 89 ALA A N 1
ATOM 702 C CA . ALA A 1 89 ? -24.262 1.671 11.146 1.00 51.53 89 ALA A CA 1
ATOM 703 C C . ALA A 1 89 ? -22.955 1.948 11.915 1.00 51.53 89 ALA A C 1
ATOM 705 O O . ALA A 1 89 ? -22.952 2.795 12.817 1.00 51.53 89 ALA A O 1
ATOM 706 N N . PRO A 1 90 ? -21.861 1.221 11.626 1.00 56.66 90 PRO A N 1
ATOM 707 C CA . PRO A 1 90 ? -20.555 1.573 12.173 1.00 56.66 90 PRO A CA 1
ATOM 708 C C . PRO A 1 90 ? -20.280 3.061 11.903 1.00 56.66 90 PRO A C 1
ATOM 710 O O . PRO A 1 90 ? -20.615 3.562 10.839 1.00 56.66 90 PRO A O 1
ATOM 713 N N . GLN A 1 91 ? -19.726 3.778 12.879 1.00 57.84 91 GLN A N 1
ATOM 714 C CA . GLN A 1 91 ? -19.300 5.167 12.698 1.00 57.84 91 GLN A CA 1
ATOM 715 C C . GLN A 1 91 ? -17.806 5.196 12.388 1.00 57.84 91 GLN A C 1
ATOM 717 O O . GLN A 1 91 ? -17.042 4.388 12.925 1.00 57.84 91 GLN A O 1
ATOM 722 N N . ALA A 1 92 ? -17.386 6.123 11.528 1.00 60.53 92 ALA A N 1
ATOM 723 C CA . ALA A 1 92 ? -15.976 6.302 11.219 1.00 60.53 92 ALA A CA 1
ATOM 724 C C . ALA A 1 92 ? -15.187 6.666 12.484 1.00 60.53 92 ALA A C 1
ATOM 726 O O . ALA A 1 92 ? -15.535 7.587 13.218 1.00 60.53 92 ALA A O 1
ATOM 727 N N . THR A 1 93 ? -14.103 5.935 12.728 1.00 66.12 93 THR A N 1
ATOM 728 C CA . THR A 1 93 ? -13.175 6.169 13.841 1.00 66.12 93 THR A CA 1
ATOM 729 C C . THR A 1 93 ? -11.943 6.953 13.398 1.00 66.12 93 THR A C 1
ATOM 731 O O . THR A 1 93 ? -11.138 7.363 14.231 1.00 66.12 93 THR A O 1
ATOM 734 N N . THR A 1 94 ? -11.740 7.100 12.088 1.00 71.75 94 THR A N 1
ATOM 735 C CA . THR A 1 94 ? -10.602 7.801 11.493 1.00 71.75 94 THR A CA 1
ATOM 736 C C . THR A 1 94 ? -10.930 8.290 10.081 1.00 71.75 94 THR A C 1
ATOM 738 O O . THR A 1 94 ? -11.952 7.916 9.502 1.00 71.75 94 THR A O 1
ATOM 741 N N . THR A 1 95 ? -10.055 9.126 9.528 1.00 70.12 95 THR A N 1
ATOM 742 C CA . THR A 1 95 ? -10.121 9.613 8.150 1.00 70.12 95 THR A CA 1
ATOM 743 C C . THR A 1 95 ? -8.991 9.004 7.332 1.00 70.12 95 THR A C 1
ATOM 745 O O . THR A 1 95 ? -7.869 8.837 7.805 1.00 70.12 95 THR A O 1
ATOM 748 N N . ILE A 1 96 ? -9.297 8.654 6.088 1.00 73.38 96 ILE A N 1
ATOM 749 C CA . ILE A 1 96 ? -8.312 8.156 5.127 1.00 73.38 96 ILE A CA 1
ATOM 750 C C . ILE A 1 96 ? -7.492 9.350 4.650 1.00 73.38 96 ILE A C 1
ATOM 752 O O . ILE A 1 96 ? -8.065 10.375 4.281 1.00 73.38 96 ILE A O 1
ATOM 756 N N . ASP A 1 97 ? -6.168 9.219 4.620 1.00 83.06 97 ASP A N 1
ATOM 757 C CA . ASP A 1 97 ? -5.286 10.265 4.093 1.00 83.06 97 ASP A CA 1
ATOM 758 C C . ASP A 1 97 ? -4.590 9.876 2.779 1.00 83.06 97 ASP A C 1
ATOM 760 O O . ASP A 1 97 ? -3.986 10.739 2.135 1.00 83.06 97 ASP A O 1
ATOM 764 N N . LEU A 1 98 ? -4.737 8.619 2.335 1.00 84.25 98 LEU A N 1
ATOM 765 C CA . LEU A 1 98 ? -4.370 8.181 0.988 1.00 84.25 98 LEU A CA 1
ATOM 766 C C . LEU A 1 98 ? -5.560 8.243 0.023 1.00 84.25 98 LEU A C 1
ATOM 768 O O . LEU A 1 98 ? -6.622 7.665 0.244 1.00 84.25 98 LEU A O 1
ATOM 772 N N . VAL A 1 99 ? -5.337 8.893 -1.108 1.00 86.81 99 VAL A N 1
ATOM 773 C CA . VAL A 1 99 ? -6.273 9.022 -2.222 1.00 86.81 99 VAL A CA 1
ATOM 774 C C . VAL A 1 99 ? -5.690 8.372 -3.468 1.00 86.81 99 VAL A C 1
ATOM 776 O O . VAL A 1 99 ? -4.471 8.243 -3.610 1.00 86.81 99 VAL A O 1
ATOM 779 N N . GLN A 1 100 ? -6.566 7.985 -4.387 1.00 86.69 100 GLN A N 1
ATOM 780 C CA . GLN A 1 100 ? -6.174 7.600 -5.735 1.00 86.69 100 GLN A CA 1
ATOM 781 C C . GLN A 1 100 ? -6.549 8.722 -6.700 1.00 86.69 100 GLN A C 1
ATOM 783 O O . GLN A 1 100 ? -7.656 9.252 -6.618 1.00 86.69 100 GLN A O 1
ATOM 788 N N . ILE A 1 101 ? -5.643 9.087 -7.603 1.00 86.00 101 ILE A N 1
ATOM 789 C CA . ILE A 1 101 ? -5.969 9.987 -8.717 1.00 86.00 101 ILE A CA 1
ATOM 790 C C . ILE A 1 101 ? -6.333 9.178 -9.971 1.00 86.00 101 ILE A C 1
ATOM 792 O O . ILE A 1 101 ? -6.098 7.970 -10.030 1.00 86.00 101 ILE A O 1
ATOM 796 N N . ASP A 1 102 ? -6.933 9.833 -10.967 1.00 81.62 102 ASP A N 1
ATOM 797 C CA . ASP A 1 102 ? -7.554 9.170 -12.127 1.00 81.62 102 ASP A CA 1
ATOM 798 C C . ASP A 1 102 ? -6.614 8.204 -12.871 1.00 81.62 102 ASP A C 1
ATOM 800 O O . ASP A 1 102 ? -7.040 7.146 -13.339 1.00 81.62 102 ASP A O 1
ATOM 804 N N . ASP A 1 103 ? -5.320 8.521 -12.934 1.00 81.00 103 ASP A N 1
ATOM 805 C CA . ASP A 1 103 ? -4.308 7.694 -13.599 1.00 81.00 103 ASP A CA 1
ATOM 806 C C . ASP A 1 103 ? -3.857 6.464 -12.790 1.00 81.00 103 ASP A C 1
ATOM 808 O O . ASP A 1 103 ? -3.030 5.694 -13.265 1.00 81.00 103 ASP A O 1
ATOM 812 N N . GLY A 1 104 ? -4.425 6.245 -11.600 1.00 84.00 104 GLY A N 1
ATOM 813 C CA . GLY A 1 104 ? -4.174 5.069 -10.771 1.00 84.00 104 GLY A CA 1
ATOM 814 C C . GLY A 1 104 ? -3.075 5.244 -9.729 1.00 84.00 104 GLY A C 1
ATOM 815 O O . GLY A 1 104 ? -2.891 4.346 -8.900 1.00 84.00 104 GLY A O 1
ATOM 816 N N . GLN A 1 105 ? -2.381 6.387 -9.707 1.00 90.81 105 GLN A N 1
ATOM 817 C CA . GLN A 1 105 ? -1.377 6.675 -8.685 1.00 90.81 105 GLN A CA 1
ATOM 818 C C . GLN A 1 105 ? -2.008 6.814 -7.294 1.00 90.81 105 GLN A C 1
ATOM 820 O O . GLN A 1 105 ? -3.038 7.469 -7.115 1.00 90.81 105 GLN A O 1
ATOM 825 N N . ILE A 1 106 ? -1.342 6.230 -6.295 1.00 91.56 106 ILE A N 1
ATOM 826 C CA . ILE A 1 106 ? -1.714 6.352 -4.884 1.00 91.56 106 ILE A CA 1
ATOM 827 C C . ILE A 1 106 ? -0.898 7.478 -4.249 1.00 91.56 106 ILE A C 1
ATOM 829 O O . ILE A 1 106 ? 0.337 7.468 -4.285 1.00 91.56 106 ILE A O 1
ATOM 833 N N . GLN A 1 107 ? -1.595 8.442 -3.649 1.00 92.00 107 GLN A N 1
ATOM 834 C CA . GLN A 1 107 ? -1.004 9.662 -3.112 1.00 92.00 107 GLN A CA 1
ATOM 835 C C . GLN A 1 107 ? -1.562 9.998 -1.737 1.00 92.00 107 GLN A C 1
ATOM 837 O O . GLN A 1 107 ? -2.726 9.754 -1.449 1.00 92.00 107 GLN A O 1
ATOM 842 N N . ARG A 1 108 ? -0.754 10.638 -0.900 1.00 89.12 108 ARG A N 1
ATOM 843 C CA . ARG A 1 108 ? -1.205 11.275 0.337 1.00 89.12 108 ARG A CA 1
ATOM 844 C C . ARG A 1 108 ? -1.325 12.778 0.116 1.00 89.12 108 ARG A C 1
ATOM 846 O O . ARG A 1 108 ? -0.341 13.403 -0.279 1.00 89.12 108 ARG A O 1
ATOM 853 N N . LYS A 1 109 ? -2.481 13.382 0.395 1.00 81.31 109 LYS A N 1
ATOM 854 C CA . LYS A 1 109 ? -2.630 14.850 0.333 1.00 81.31 109 LYS A CA 1
ATOM 855 C C . LYS A 1 109 ? -2.050 15.504 1.590 1.00 81.31 109 LYS A C 1
ATOM 857 O O . LYS A 1 109 ? -2.217 14.986 2.692 1.00 81.31 109 LYS A O 1
ATOM 862 N N . THR A 1 110 ? -1.380 16.648 1.445 1.00 66.31 110 THR A N 1
ATOM 863 C CA . THR A 1 110 ? -1.010 17.473 2.605 1.00 66.31 110 THR A CA 1
ATOM 864 C C . THR A 1 110 ? -2.264 18.151 3.164 1.00 66.31 110 THR A C 1
ATOM 866 O O . THR A 1 110 ? -3.061 18.722 2.417 1.00 66.31 110 THR A O 1
ATOM 869 N N . THR A 1 111 ? -2.468 18.097 4.482 1.00 54.28 111 THR A N 1
ATOM 870 C CA . THR A 1 111 ? -3.481 18.916 5.165 1.00 54.28 111 THR A CA 1
ATOM 871 C C . THR A 1 111 ? -3.056 20.384 5.057 1.00 54.28 111 THR A C 1
ATOM 873 O O . THR A 1 111 ? -2.272 20.871 5.870 1.00 54.28 111 THR A O 1
ATOM 876 N N . GLY A 1 112 ? -3.492 21.045 3.985 1.00 43.59 112 GLY A N 1
ATOM 877 C CA . GLY A 1 112 ? -3.078 22.395 3.590 1.00 43.59 112 GLY A CA 1
ATOM 878 C C . GLY A 1 112 ? -3.656 22.868 2.249 1.00 43.59 112 GLY A C 1
ATOM 879 O O . GLY A 1 112 ? -3.645 24.065 1.974 1.00 43.59 112 GLY A O 1
ATOM 880 N N . ALA A 1 113 ? -4.220 21.972 1.434 1.00 34.28 113 ALA A N 1
ATOM 881 C CA . ALA A 1 113 ? -5.070 22.373 0.318 1.00 34.28 113 ALA A CA 1
ATOM 882 C C . ALA A 1 113 ? -6.456 22.764 0.854 1.00 34.28 113 ALA A C 1
ATOM 884 O O . ALA A 1 113 ? -7.113 21.937 1.480 1.00 34.28 113 ALA A O 1
ATOM 885 N N . ASN A 1 114 ? -6.871 24.014 0.622 1.00 35.09 114 ASN A N 1
ATOM 886 C CA . ASN A 1 114 ? -8.213 24.531 0.901 1.00 35.09 114 ASN A CA 1
ATOM 887 C C . ASN A 1 114 ? -9.295 23.519 0.502 1.00 35.09 114 ASN A C 1
ATOM 889 O O . ASN A 1 114 ? -9.651 23.416 -0.674 1.00 35.09 114 ASN A O 1
ATOM 893 N N . ASP A 1 115 ? -9.848 22.829 1.491 1.00 34.44 115 ASP A N 1
ATOM 894 C CA . ASP A 1 115 ? -11.203 22.327 1.404 1.00 34.44 115 ASP A CA 1
ATOM 895 C C . ASP A 1 115 ? -12.096 23.517 1.759 1.00 34.44 115 ASP A C 1
ATOM 897 O O . ASP A 1 115 ? -12.354 23.802 2.925 1.00 34.44 115 ASP A O 1
ATOM 901 N N . ASN A 1 116 ? -12.520 24.271 0.742 1.00 38.59 116 ASN A N 1
ATOM 902 C CA . ASN A 1 116 ? -13.705 25.124 0.852 1.00 38.59 116 ASN A CA 1
ATOM 903 C C . ASN A 1 116 ? -14.950 24.215 0.841 1.00 38.59 116 ASN A C 1
ATOM 905 O O . ASN A 1 116 ? -15.820 24.348 -0.020 1.00 38.59 116 ASN A O 1
ATOM 909 N N . GLY A 1 117 ? -14.983 23.251 1.759 1.00 35.22 117 GLY A N 1
ATOM 910 C CA . GLY A 1 117 ? -16.182 22.564 2.189 1.00 35.22 117 GLY A CA 1
ATOM 911 C C . GLY A 1 117 ? -16.747 23.380 3.335 1.00 35.22 117 GLY A C 1
ATOM 912 O O . GLY A 1 117 ? -16.183 23.409 4.423 1.00 35.22 117 GLY A O 1
ATOM 913 N N . ASP A 1 118 ? -17.798 24.126 3.038 1.00 28.91 118 ASP A N 1
ATOM 914 C CA . ASP A 1 118 ? -18.608 24.859 3.997 1.00 28.91 118 ASP A CA 1
ATOM 915 C C . ASP A 1 118 ? -19.198 23.845 4.993 1.00 28.91 118 ASP A C 1
ATOM 917 O O . ASP A 1 118 ? -20.101 23.080 4.652 1.00 28.91 118 ASP A O 1
ATOM 921 N N . TYR A 1 119 ? -18.607 23.744 6.184 1.00 33.66 119 TYR A N 1
ATOM 922 C CA . TYR A 1 119 ? -19.154 22.949 7.278 1.00 33.66 119 TYR A CA 1
ATOM 923 C C . TYR A 1 119 ? -20.143 23.841 8.026 1.00 33.66 119 TYR A C 1
ATOM 925 O O . TYR A 1 119 ? -19.756 24.570 8.939 1.00 33.66 119 TYR A O 1
ATOM 933 N N . GLU A 1 120 ? -21.412 23.802 7.622 1.00 27.03 120 GLU A N 1
ATOM 934 C CA . GLU A 1 120 ? -22.485 24.284 8.485 1.00 27.03 120 GLU A CA 1
ATOM 935 C C . GLU A 1 120 ? -22.739 23.240 9.581 1.00 27.03 120 GLU A C 1
ATOM 937 O O . GLU A 1 120 ? -23.081 22.084 9.324 1.00 27.03 120 GLU A O 1
ATOM 942 N N . GLU A 1 121 ? -22.479 23.663 10.815 1.00 30.92 121 GLU A N 1
ATOM 943 C CA . GLU A 1 121 ? -22.875 23.006 12.056 1.00 30.92 121 GLU A CA 1
ATOM 944 C C . GLU A 1 121 ? -24.409 23.058 12.129 1.00 30.92 121 GLU A C 1
ATOM 946 O O . GLU A 1 121 ? -24.968 24.148 12.249 1.00 30.92 121 GLU A O 1
ATOM 951 N N . ASP A 1 122 ? -25.092 21.912 12.048 1.00 26.62 122 ASP A N 1
ATOM 952 C CA . ASP A 1 122 ? -26.520 21.846 12.375 1.00 26.62 122 ASP A CA 1
ATOM 953 C C . ASP A 1 122 ? -26.746 20.845 13.512 1.00 26.62 122 ASP A C 1
ATOM 955 O O . ASP A 1 122 ? -26.468 19.645 13.417 1.00 26.62 122 ASP A O 1
ATOM 959 N N . ASP A 1 123 ? -27.182 21.425 14.623 1.00 33.56 123 ASP A N 1
ATOM 960 C CA . ASP A 1 123 ? -27.427 20.844 15.932 1.00 33.56 123 ASP A CA 1
ATOM 961 C C . ASP A 1 123 ? -28.902 20.436 15.998 1.00 33.56 123 ASP A C 1
ATOM 963 O O . ASP A 1 123 ? -29.797 21.256 15.781 1.00 33.56 123 ASP A O 1
ATOM 967 N N . SER A 1 124 ? -29.187 19.163 16.267 1.00 29.94 124 SER A N 1
ATOM 968 C CA . SER A 1 124 ? -30.564 18.702 16.456 1.00 29.94 124 SER A CA 1
ATOM 969 C C . SER A 1 124 ? -30.618 17.372 17.205 1.00 29.94 124 SER A C 1
ATOM 971 O O . SER A 1 124 ? -30.648 16.291 16.611 1.00 29.94 124 SER A O 1
ATOM 973 N N . ASP A 1 125 ? -30.734 17.489 18.525 1.00 32.38 125 ASP A N 1
ATOM 974 C CA . ASP A 1 125 ? -31.285 16.491 19.444 1.00 32.38 125 ASP A CA 1
ATOM 975 C C . ASP A 1 125 ? -32.547 15.797 18.894 1.00 32.38 125 ASP A C 1
ATOM 977 O O . ASP A 1 125 ? -33.501 16.447 18.463 1.00 32.38 125 ASP A O 1
ATOM 981 N N . SER A 1 126 ? -32.622 14.470 19.035 1.00 31.19 126 SER A N 1
ATOM 982 C CA . SER A 1 126 ? -33.878 13.819 19.439 1.00 31.19 126 SER A CA 1
ATOM 983 C C . SER A 1 126 ? -33.656 12.418 20.021 1.00 31.19 126 SER A C 1
ATOM 985 O O . SER A 1 126 ? -33.065 11.524 19.418 1.00 31.19 126 SER A O 1
ATOM 987 N N . GLU A 1 127 ? -34.174 12.257 21.234 1.00 33.75 127 GLU A N 1
ATOM 988 C CA . GLU A 1 127 ? -34.279 11.046 22.046 1.00 33.75 127 GLU A CA 1
ATOM 989 C C . GLU A 1 127 ? -35.341 10.073 21.491 1.00 33.75 127 GLU A C 1
ATOM 991 O O . GLU A 1 127 ? -36.427 10.503 21.101 1.00 33.75 127 GLU A O 1
ATOM 996 N N . SER A 1 128 ? -35.093 8.755 21.539 1.00 26.22 128 SER A N 1
ATOM 997 C CA . SER A 1 128 ? -36.124 7.763 21.923 1.00 26.22 128 SER A CA 1
ATOM 998 C C . SER A 1 128 ? -35.576 6.339 22.167 1.00 26.22 128 SER A C 1
ATOM 1000 O O . SER A 1 128 ? -35.023 5.683 21.292 1.00 26.22 128 SER A O 1
ATOM 1002 N N . ASP A 1 129 ? -35.735 5.913 23.422 1.00 25.02 129 ASP A N 1
ATOM 1003 C CA . ASP A 1 129 ? -36.159 4.623 24.001 1.00 25.02 129 ASP A CA 1
ATOM 1004 C C . ASP A 1 129 ? -36.094 3.244 23.259 1.00 25.02 129 ASP A C 1
ATOM 1006 O O . ASP A 1 129 ? -36.758 3.004 22.256 1.00 25.02 129 ASP A O 1
ATOM 1010 N N . TYR A 1 130 ? -35.448 2.294 23.974 1.00 29.64 130 TYR A N 1
ATOM 1011 C CA . TYR A 1 130 ? -35.639 0.821 24.140 1.00 29.64 130 TYR A CA 1
ATOM 1012 C C . TYR A 1 130 ? -35.205 -0.272 23.100 1.00 29.64 130 TYR A C 1
ATOM 1014 O O . TYR A 1 130 ? -35.798 -0.468 22.049 1.00 29.64 130 TYR A O 1
ATOM 1022 N N . GLU A 1 131 ? -34.225 -1.086 23.561 1.00 29.95 131 GLU A N 1
ATOM 1023 C CA . GLU A 1 131 ? -34.059 -2.576 23.644 1.00 29.95 131 GLU A CA 1
ATOM 1024 C C . GLU A 1 131 ? -34.056 -3.592 22.452 1.00 29.95 131 GLU A C 1
ATOM 1026 O O . GLU A 1 131 ? -35.100 -4.003 21.955 1.00 29.95 131 GLU A O 1
ATOM 1031 N N . GLY A 1 132 ? -32.874 -4.229 22.234 1.00 26.02 132 GLY A N 1
ATOM 1032 C CA . GLY A 1 132 ? -32.567 -5.675 22.473 1.00 26.02 132 GLY A CA 1
ATOM 1033 C C . GLY A 1 132 ? -31.927 -6.541 21.340 1.00 26.02 132 GLY A C 1
ATOM 1034 O O . GLY A 1 132 ? -32.725 -7.023 20.563 1.00 26.02 132 GLY A O 1
ATOM 1035 N N . TYR A 1 133 ? -30.576 -6.833 21.299 1.00 32.03 133 TYR A N 1
ATOM 1036 C CA . TYR A 1 133 ? -29.592 -7.138 20.155 1.00 32.03 133 TYR A CA 1
ATOM 1037 C C . TYR A 1 133 ? -29.391 -8.565 19.569 1.00 32.03 133 TYR A C 1
ATOM 1039 O O . TYR A 1 133 ? -29.001 -9.492 20.275 1.00 32.03 133 TYR A O 1
ATOM 1047 N N . VAL A 1 134 ? -29.539 -8.742 18.233 1.00 27.84 134 VAL A N 1
ATOM 1048 C CA . VAL A 1 134 ? -29.209 -9.991 17.499 1.00 27.84 134 VAL A CA 1
ATOM 1049 C C . VAL A 1 134 ? -27.780 -9.934 16.951 1.00 27.84 134 VAL A C 1
ATOM 1051 O O . VAL A 1 134 ? -27.433 -9.079 16.141 1.00 27.84 134 VAL A O 1
ATOM 1054 N N . LYS A 1 135 ? -26.959 -10.899 17.376 1.00 32.72 135 LYS A N 1
ATOM 1055 C CA . LYS A 1 135 ? -25.558 -11.088 16.979 1.00 32.72 135 LYS A CA 1
ATOM 1056 C C . LYS A 1 135 ? -25.412 -11.404 15.484 1.00 32.72 135 LYS A C 1
ATOM 1058 O O . LYS A 1 135 ? -25.732 -12.510 15.054 1.00 32.72 135 LYS A O 1
ATOM 1063 N N . ARG A 1 136 ? -24.806 -10.488 14.725 1.00 34.44 136 ARG A N 1
ATOM 1064 C CA . ARG A 1 136 ? -24.058 -10.816 13.502 1.00 34.44 136 ARG A CA 1
ATOM 1065 C C . ARG A 1 136 ? -22.665 -11.259 13.940 1.00 34.44 136 ARG A C 1
ATOM 1067 O O . ARG A 1 136 ? -21.939 -10.489 14.564 1.00 34.44 136 ARG A O 1
ATOM 1074 N N . SER A 1 137 ? -22.314 -12.513 13.676 1.00 34.69 137 SER A N 1
ATOM 1075 C CA . SER A 1 137 ? -20.964 -13.029 13.900 1.00 34.69 137 SER A CA 1
ATOM 1076 C C . SER A 1 137 ? -20.023 -12.399 12.876 1.00 34.69 137 SER A C 1
ATOM 1078 O O . SER A 1 137 ? -19.773 -12.971 11.819 1.00 34.69 137 SER A O 1
ATOM 1080 N N . VAL A 1 138 ? -19.543 -11.191 13.162 1.00 43.03 138 VAL A N 1
ATOM 1081 C CA . VAL A 1 138 ? -18.282 -10.744 12.576 1.00 43.03 138 VAL A CA 1
ATOM 1082 C C . VAL A 1 138 ? -17.219 -11.598 13.245 1.00 43.03 138 VAL A C 1
ATOM 1084 O O . VAL A 1 138 ? -17.161 -11.622 14.477 1.00 43.03 138 VAL A O 1
ATOM 1087 N N . GLU A 1 139 ? -16.467 -12.356 12.449 1.00 42.62 139 GLU A N 1
ATOM 1088 C CA . GLU A 1 139 ? -15.355 -13.167 12.936 1.00 42.62 139 GLU A CA 1
ATOM 1089 C C . GLU A 1 139 ? -14.528 -12.334 13.916 1.00 42.62 139 GLU A C 1
ATOM 1091 O O . GLU A 1 139 ? -14.129 -11.202 13.632 1.00 42.62 139 GLU A O 1
ATOM 1096 N N . ALA A 1 140 ? -14.374 -12.862 15.125 1.00 45.44 140 ALA A N 1
ATOM 1097 C CA . ALA A 1 140 ? -13.829 -12.155 16.275 1.00 45.44 140 ALA A CA 1
ATOM 1098 C C . ALA A 1 140 ? -12.303 -11.947 16.194 1.00 45.44 140 ALA A C 1
ATOM 1100 O O . ALA A 1 140 ? -11.668 -11.777 17.226 1.00 45.44 140 ALA A O 1
ATOM 1101 N N . ASP A 1 141 ? -11.722 -11.970 14.992 1.00 66.31 141 ASP A N 1
ATOM 1102 C CA . ASP A 1 141 ? -10.274 -11.918 14.772 1.00 66.31 141 ASP A CA 1
ATOM 1103 C C . ASP A 1 141 ? -9.914 -11.216 13.446 1.00 66.31 141 ASP A C 1
ATOM 1105 O O . ASP A 1 141 ? -9.043 -11.650 12.698 1.00 66.31 141 ASP A O 1
ATOM 1109 N N . SER A 1 142 ? -10.631 -10.139 13.095 1.00 77.88 142 SER A N 1
ATOM 1110 C CA . SER A 1 142 ? -10.157 -9.238 12.034 1.00 77.88 142 SER A CA 1
ATOM 1111 C C . SER A 1 142 ? -8.957 -8.445 12.561 1.00 77.88 142 SER A C 1
ATOM 1113 O O . SER A 1 142 ? -9.095 -7.816 13.611 1.00 77.88 142 SER A O 1
ATOM 1115 N N . PRO A 1 143 ? -7.818 -8.398 11.845 1.00 81.94 143 PRO A N 1
ATOM 1116 C CA . PRO A 1 143 ? -6.684 -7.557 12.229 1.00 81.94 143 PRO A CA 1
ATOM 1117 C C . PRO A 1 143 ? -6.914 -6.067 11.938 1.00 81.94 143 PRO A C 1
ATOM 1119 O O . PRO A 1 143 ? -6.081 -5.233 12.282 1.00 81.94 143 PRO A O 1
ATOM 1122 N N . VAL A 1 144 ? -8.010 -5.731 11.254 1.00 85.12 144 VAL A N 1
ATOM 1123 C CA . VAL A 1 144 ? -8.405 -4.359 10.932 1.00 85.12 144 VAL A CA 1
ATOM 1124 C C . VAL A 1 144 ? -9.435 -3.903 11.954 1.00 85.12 144 VAL A C 1
ATOM 1126 O O . VAL A 1 144 ? -10.509 -4.500 12.071 1.00 85.12 144 VAL A O 1
ATOM 1129 N N . PHE A 1 145 ? -9.086 -2.855 12.697 1.00 81.44 145 PHE A N 1
ATOM 1130 C CA . PHE A 1 145 ? -9.864 -2.367 13.838 1.00 81.44 145 PHE A CA 1
ATOM 1131 C C . PHE A 1 145 ? -10.437 -0.962 13.635 1.00 81.44 145 PHE A C 1
ATOM 1133 O O . PHE A 1 145 ? -11.429 -0.612 14.271 1.00 81.44 145 PHE A O 1
ATOM 1140 N N . ALA A 1 146 ? -9.804 -0.162 12.777 1.00 83.81 146 ALA A N 1
ATOM 1141 C CA . ALA A 1 146 ? -10.226 1.193 12.466 1.00 83.81 146 ALA A CA 1
ATOM 1142 C C . ALA A 1 146 ? -11.166 1.201 11.256 1.00 83.81 146 ALA A C 1
ATOM 1144 O O . ALA A 1 146 ? -10.992 0.425 10.316 1.00 83.81 146 ALA A O 1
ATOM 1145 N N . VAL A 1 147 ? -12.146 2.099 11.295 1.00 85.81 147 VAL A N 1
ATOM 1146 C CA . VAL A 1 147 ? -13.187 2.255 10.279 1.00 85.81 147 VAL A CA 1
ATOM 1147 C C . VAL A 1 147 ? -13.155 3.684 9.744 1.00 85.81 147 VAL A C 1
ATOM 1149 O O . VAL A 1 147 ? -12.973 4.625 10.519 1.00 85.81 147 VAL A O 1
ATOM 1152 N N . ALA A 1 148 ? -13.353 3.863 8.441 1.00 84.62 148 ALA A N 1
ATOM 1153 C CA . ALA A 1 148 ? -13.442 5.173 7.806 1.00 84.62 148 ALA A CA 1
ATOM 1154 C C . ALA A 1 148 ? -14.593 5.234 6.792 1.00 84.62 148 ALA A C 1
ATOM 1156 O O . ALA A 1 148 ? -14.947 4.228 6.174 1.00 84.62 148 ALA A O 1
ATOM 1157 N N . CYS A 1 149 ? -15.167 6.425 6.606 1.00 85.31 149 CYS A N 1
ATOM 1158 C CA . CYS A 1 149 ? -16.189 6.641 5.585 1.00 85.31 149 CYS A CA 1
ATOM 1159 C C . CYS A 1 149 ? -15.588 6.473 4.187 1.00 85.31 149 CYS A C 1
ATOM 1161 O O . CYS A 1 149 ? -14.540 7.041 3.871 1.00 85.31 149 CYS A O 1
ATOM 1163 N N . SER A 1 150 ? -16.278 5.720 3.339 1.00 85.38 150 SER A N 1
ATOM 1164 C CA . SER A 1 150 ? -16.012 5.693 1.909 1.00 85.38 150 SER A CA 1
ATOM 1165 C C . SER A 1 150 ? -16.428 7.031 1.299 1.00 85.38 150 SER A C 1
ATOM 1167 O O . SER A 1 150 ? -17.514 7.538 1.568 1.00 85.38 150 SER A O 1
ATOM 1169 N N . THR A 1 151 ? -15.562 7.619 0.477 1.00 81.12 151 THR A N 1
ATOM 1170 C CA . THR A 1 151 ? -15.863 8.831 -0.293 1.00 81.12 151 THR A CA 1
ATOM 1171 C C . THR A 1 151 ? -15.466 8.613 -1.749 1.00 81.12 151 THR A C 1
ATOM 1173 O O . THR A 1 151 ? -14.672 7.724 -2.057 1.00 81.12 151 THR A O 1
ATOM 1176 N N . ASN A 1 152 ? -15.963 9.450 -2.662 1.00 77.12 152 ASN A N 1
ATOM 1177 C CA . ASN A 1 152 ? -15.641 9.340 -4.093 1.00 77.12 152 ASN A CA 1
ATOM 1178 C C . ASN A 1 152 ? -14.145 9.519 -4.412 1.00 77.12 152 ASN A C 1
ATOM 1180 O O . ASN A 1 152 ? -13.710 9.168 -5.504 1.00 77.12 152 ASN A O 1
ATOM 1184 N N . THR A 1 153 ? -13.373 10.099 -3.493 1.00 74.62 153 THR A N 1
ATOM 1185 C CA . THR A 1 153 ? -11.934 10.354 -3.653 1.00 74.62 153 THR A CA 1
ATOM 1186 C C . THR A 1 153 ? -11.071 9.453 -2.772 1.00 74.62 153 THR A C 1
ATOM 1188 O O . THR A 1 153 ? -9.850 9.425 -2.937 1.00 74.62 153 THR A O 1
ATOM 1191 N N . ALA A 1 154 ? -11.681 8.724 -1.834 1.00 78.50 154 ALA A N 1
ATOM 1192 C CA . ALA A 1 154 ? -10.979 7.808 -0.956 1.00 78.50 154 ALA A CA 1
ATOM 1193 C C . ALA A 1 154 ? -10.413 6.628 -1.750 1.00 78.50 154 ALA A C 1
ATOM 1195 O O . ALA A 1 154 ? -11.100 6.020 -2.574 1.00 78.50 154 ALA A O 1
ATOM 1196 N N . LEU A 1 155 ? -9.167 6.258 -1.451 1.00 88.31 155 LEU A N 1
ATOM 1197 C CA . LEU A 1 155 ? -8.605 5.004 -1.931 1.00 88.31 155 LEU A CA 1
ATOM 1198 C C . LEU A 1 155 ? -9.423 3.835 -1.359 1.00 88.31 155 LEU A C 1
ATOM 1200 O O . LEU A 1 155 ? -9.414 3.609 -0.150 1.00 88.31 155 LEU A O 1
ATOM 1204 N N . SER A 1 156 ? -10.102 3.095 -2.236 1.00 94.38 156 SER A N 1
ATOM 1205 C CA . SER A 1 156 ? -10.888 1.910 -1.886 1.00 94.38 156 SER A CA 1
ATOM 1206 C C . SER A 1 156 ? -10.335 0.687 -2.593 1.00 94.38 156 SER A C 1
ATOM 1208 O O . SER A 1 156 ? -10.452 0.567 -3.813 1.00 94.38 156 SER A O 1
ATOM 1210 N N . LEU A 1 157 ? -9.772 -0.235 -1.817 1.00 96.75 157 LEU A N 1
ATOM 1211 C CA . LEU A 1 157 ? -9.146 -1.449 -2.323 1.00 96.75 157 LEU A CA 1
ATOM 1212 C C . LEU A 1 157 ? -9.835 -2.707 -1.798 1.00 96.75 157 LEU A C 1
ATOM 1214 O O . LEU A 1 157 ? -10.325 -2.742 -0.676 1.00 96.75 157 LEU A O 1
ATOM 1218 N N . SER A 1 158 ? -9.791 -3.776 -2.581 1.00 97.75 158 SER A N 1
ATOM 1219 C CA . SER A 1 158 ? -10.062 -5.137 -2.129 1.00 97.75 158 SER A CA 1
ATOM 1220 C C . SER A 1 158 ? -8.746 -5.898 -1.990 1.00 97.75 158 SER A C 1
ATOM 1222 O O . SER A 1 158 ? -7.863 -5.775 -2.840 1.00 97.75 158 SER A O 1
ATOM 1224 N N . LEU A 1 159 ? -8.611 -6.688 -0.923 1.00 98.44 159 LEU A N 1
ATOM 1225 C CA . LEU A 1 159 ? -7.493 -7.611 -0.734 1.00 98.44 159 LEU A CA 1
ATOM 1226 C C . LEU A 1 159 ? -8.004 -9.044 -0.839 1.00 98.44 159 LEU A C 1
ATOM 1228 O O . LEU A 1 159 ? -8.804 -9.479 -0.008 1.00 98.44 159 LEU A O 1
ATOM 1232 N N . LYS A 1 160 ? -7.514 -9.787 -1.832 1.00 98.06 160 LYS A N 1
ATOM 1233 C CA . LYS A 1 160 ? -7.871 -11.192 -2.033 1.00 98.06 160 LYS A CA 1
ATOM 1234 C C . LYS A 1 160 ? -6.685 -11.995 -2.545 1.00 98.06 160 LYS A C 1
ATOM 1236 O O . LYS A 1 160 ? -6.068 -11.622 -3.535 1.00 98.06 160 LYS A O 1
ATOM 1241 N N . ASP A 1 161 ? -6.393 -13.110 -1.883 1.00 96.94 161 ASP A N 1
ATOM 1242 C CA . ASP A 1 161 ? -5.324 -14.051 -2.238 1.00 96.94 161 ASP A CA 1
ATOM 1243 C C . ASP A 1 161 ? -3.952 -13.365 -2.410 1.00 96.94 161 ASP A C 1
ATOM 1245 O O . ASP A 1 161 ? -3.119 -13.758 -3.226 1.00 96.94 161 ASP A O 1
ATOM 1249 N N . GLY A 1 162 ? -3.714 -12.313 -1.622 1.00 97.62 162 GLY A N 1
ATOM 1250 C CA . GLY A 1 162 ? -2.493 -11.512 -1.644 1.00 97.62 162 GLY A CA 1
ATOM 1251 C C . GLY A 1 162 ? -2.383 -10.546 -2.824 1.00 97.62 162 GLY A C 1
ATOM 1252 O O . GLY A 1 162 ? -1.279 -10.094 -3.137 1.00 97.62 162 GLY A O 1
ATOM 1253 N N . ILE A 1 163 ? -3.505 -10.241 -3.478 1.00 98.38 163 ILE A N 1
ATOM 1254 C CA . ILE A 1 163 ? -3.631 -9.293 -4.586 1.00 98.38 163 ILE A CA 1
ATOM 1255 C C . ILE A 1 163 ? -4.512 -8.131 -4.127 1.00 98.38 163 ILE A C 1
ATOM 1257 O O . ILE A 1 163 ? -5.599 -8.349 -3.588 1.00 98.38 163 ILE A O 1
ATOM 1261 N N . LEU A 1 164 ? -4.040 -6.906 -4.361 1.00 98.44 164 LEU A N 1
ATOM 1262 C CA . LEU A 1 164 ? -4.819 -5.690 -4.159 1.00 98.44 164 LEU A CA 1
ATOM 1263 C C . LEU A 1 164 ? -5.432 -5.238 -5.481 1.00 98.44 164 LEU A C 1
ATOM 1265 O O . LEU A 1 164 ? -4.738 -5.180 -6.500 1.00 98.44 164 LEU A O 1
ATOM 1269 N N . LYS A 1 165 ? -6.716 -4.884 -5.447 1.00 97.88 165 LYS A N 1
ATOM 1270 C CA . LYS A 1 165 ? -7.401 -4.237 -6.568 1.00 97.88 165 LYS A CA 1
ATOM 1271 C C . LYS A 1 165 ? -8.169 -3.016 -6.122 1.00 97.88 165 LYS A C 1
ATOM 1273 O O . LYS A 1 165 ? -8.761 -3.060 -5.048 1.00 97.88 165 LYS A O 1
ATOM 1278 N N . ASP A 1 166 ? -8.206 -1.980 -6.944 1.00 95.94 166 ASP A N 1
ATOM 1279 C CA . ASP A 1 166 ? -9.069 -0.828 -6.690 1.00 95.94 166 ASP A CA 1
ATOM 1280 C C . ASP A 1 166 ? -10.526 -1.067 -7.123 1.00 95.94 166 ASP A C 1
ATOM 1282 O O . ASP A 1 166 ? -10.896 -2.140 -7.606 1.00 95.94 166 ASP A O 1
ATOM 1286 N N . ASN A 1 167 ? -11.374 -0.057 -6.924 1.00 92.62 167 ASN A N 1
ATOM 1287 C CA . ASN A 1 167 ? -12.792 -0.083 -7.288 1.00 92.62 167 ASN A CA 1
ATOM 1288 C C . ASN A 1 167 ? -13.057 -0.148 -8.807 1.00 92.62 167 ASN A C 1
ATOM 1290 O O . ASN A 1 167 ? -14.202 -0.352 -9.209 1.00 92.62 167 ASN A O 1
ATOM 1294 N N . GLN A 1 168 ? -12.026 0.013 -9.640 1.00 93.44 168 GLN A N 1
ATOM 1295 C CA . GLN A 1 168 ? -12.070 -0.134 -11.095 1.00 93.44 168 GLN A CA 1
ATOM 1296 C C . GLN A 1 168 ? -11.481 -1.479 -11.553 1.00 93.44 168 GLN A C 1
ATOM 1298 O O . GLN A 1 168 ? -11.213 -1.661 -12.742 1.00 93.44 168 GLN A O 1
ATOM 1303 N N . ASP A 1 169 ? -11.273 -2.425 -10.628 1.00 94.75 169 ASP A N 1
ATOM 1304 C CA . ASP A 1 169 ? -10.657 -3.733 -10.872 1.00 94.75 169 ASP A CA 1
ATOM 1305 C C . ASP A 1 169 ? -9.206 -3.667 -11.399 1.00 94.75 169 ASP A C 1
ATOM 1307 O O . ASP A 1 169 ? -8.672 -4.675 -11.886 1.00 94.75 169 ASP A O 1
ATOM 1311 N N . ARG A 1 170 ? -8.526 -2.518 -11.269 1.00 96.88 170 ARG A N 1
ATOM 1312 C CA . ARG A 1 170 ? -7.104 -2.381 -11.616 1.00 96.88 170 ARG A CA 1
ATOM 1313 C C . ARG A 1 170 ? -6.237 -3.056 -10.559 1.00 96.88 170 ARG A C 1
ATOM 1315 O O . ARG A 1 170 ? -6.560 -3.041 -9.375 1.00 96.88 170 ARG A O 1
ATOM 1322 N N . ILE A 1 171 ? -5.122 -3.646 -10.978 1.00 97.81 171 ILE A N 1
ATOM 1323 C CA . ILE A 1 171 ? -4.168 -4.335 -10.108 1.00 97.81 171 ILE A CA 1
ATOM 1324 C C . ILE A 1 171 ? -3.223 -3.321 -9.470 1.00 97.81 171 ILE A C 1
ATOM 1326 O O . ILE A 1 171 ? -2.449 -2.660 -10.163 1.00 97.81 171 ILE A O 1
ATOM 1330 N N . CYS A 1 172 ? -3.237 -3.245 -8.143 1.00 98.06 172 CYS A N 1
ATOM 1331 C CA . CYS A 1 172 ? -2.314 -2.402 -7.398 1.00 98.06 172 CYS A CA 1
ATOM 1332 C C . CYS A 1 172 ? -0.954 -3.093 -7.237 1.00 98.06 172 CYS A C 1
ATOM 1334 O O . CYS A 1 172 ? -0.855 -4.231 -6.768 1.00 98.06 172 CYS A O 1
ATOM 1336 N N . SER A 1 173 ? 0.105 -2.404 -7.653 1.00 97.88 173 SER A N 1
ATOM 1337 C CA . SER A 1 173 ? 1.440 -2.959 -7.842 1.00 97.88 173 SER A CA 1
ATOM 1338 C C . SER A 1 173 ? 2.543 -1.956 -7.492 1.00 97.88 173 SER A C 1
ATOM 1340 O O . SER A 1 173 ? 2.319 -0.746 -7.455 1.00 97.88 173 SER A O 1
ATOM 1342 N N . ILE A 1 174 ? 3.743 -2.472 -7.234 1.00 98.12 174 ILE A N 1
ATOM 1343 C CA . ILE A 1 174 ? 4.987 -1.704 -7.201 1.00 98.12 174 ILE A CA 1
ATOM 1344 C C . ILE A 1 174 ? 5.612 -1.755 -8.588 1.00 98.12 174 ILE A C 1
ATOM 1346 O O . ILE A 1 174 ? 5.958 -2.832 -9.085 1.00 98.12 174 ILE A O 1
ATOM 1350 N N . VAL A 1 175 ? 5.776 -0.594 -9.211 1.00 96.25 175 VAL A N 1
ATOM 1351 C CA . VAL A 1 175 ? 6.342 -0.483 -10.563 1.00 96.25 175 VAL A CA 1
ATOM 1352 C C . VAL A 1 175 ? 7.860 -0.315 -10.545 1.00 96.25 175 VAL A C 1
ATOM 1354 O O . VAL A 1 175 ? 8.459 -0.176 -9.485 1.00 96.25 175 VAL A O 1
ATOM 1357 N N . SER A 1 176 ? 8.515 -0.328 -11.711 1.00 94.75 176 SER A N 1
ATOM 1358 C CA . SER A 1 176 ? 9.984 -0.202 -11.822 1.00 94.75 176 SER A CA 1
ATOM 1359 C C . SER A 1 176 ? 10.555 1.068 -11.182 1.00 94.75 176 SER A C 1
ATOM 1361 O O . SER A 1 176 ? 11.691 1.062 -10.716 1.00 94.75 176 SER A O 1
ATOM 1363 N N . GLY A 1 177 ? 9.765 2.144 -11.125 1.00 94.56 177 GLY A N 1
ATOM 1364 C CA . GLY A 1 177 ? 10.077 3.369 -10.385 1.00 94.56 177 GLY A CA 1
ATOM 1365 C C . GLY A 1 177 ? 9.822 3.282 -8.877 1.00 94.56 177 GLY A C 1
ATOM 1366 O O . GLY A 1 177 ? 9.808 4.317 -8.220 1.00 94.56 177 GLY A O 1
ATOM 1367 N N . HIS A 1 178 ? 9.576 2.082 -8.343 1.00 97.19 178 HIS A N 1
ATOM 1368 C CA . HIS A 1 178 ? 9.253 1.784 -6.943 1.00 97.19 178 HIS A CA 1
ATOM 1369 C C . HIS A 1 178 ? 7.933 2.363 -6.420 1.00 97.19 178 HIS A C 1
ATOM 1371 O O . HIS A 1 178 ? 7.598 2.194 -5.249 1.00 97.19 178 HIS A O 1
ATOM 1377 N N . GLN A 1 179 ? 7.172 3.047 -7.273 1.00 97.38 179 GLN A N 1
ATOM 1378 C CA . GLN A 1 179 ? 5.909 3.665 -6.899 1.00 97.38 179 GLN A CA 1
ATOM 1379 C C . GLN A 1 179 ? 4.812 2.616 -6.712 1.00 97.38 179 GLN A C 1
ATOM 1381 O O . GLN A 1 179 ? 4.699 1.674 -7.497 1.00 97.38 179 GLN A O 1
ATOM 1386 N N . PHE A 1 180 ? 3.982 2.825 -5.694 1.00 97.56 180 PHE A N 1
ATOM 1387 C CA . PHE A 1 180 ? 2.748 2.088 -5.483 1.00 97.56 180 PHE A CA 1
ATOM 1388 C C . PHE A 1 180 ? 1.600 2.740 -6.269 1.00 97.56 180 PHE A C 1
ATOM 1390 O O . PHE A 1 180 ? 1.239 3.892 -6.022 1.00 97.56 180 PHE A O 1
ATOM 1397 N N . GLN A 1 181 ? 1.040 2.013 -7.234 1.00 96.69 181 GLN A N 1
ATOM 1398 C CA . GLN A 1 181 ? -0.053 2.482 -8.095 1.00 96.69 181 GLN A CA 1
ATOM 1399 C C . GLN A 1 181 ? -0.920 1.317 -8.577 1.00 96.69 181 GLN A C 1
ATOM 1401 O O . GLN A 1 181 ? -0.491 0.166 -8.498 1.00 96.69 181 GLN A O 1
ATOM 1406 N N . CYS A 1 182 ? -2.118 1.597 -9.088 1.00 97.00 182 CYS A N 1
ATOM 1407 C CA . CYS A 1 182 ? -3.004 0.580 -9.651 1.00 97.00 182 CYS A CA 1
ATOM 1408 C C . CYS A 1 182 ? -3.197 0.764 -11.157 1.00 97.00 182 CYS A C 1
ATOM 1410 O O . CYS A 1 182 ? -3.710 1.785 -11.604 1.00 97.00 182 CYS A O 1
ATOM 1412 N N . ASP A 1 183 ? -2.844 -0.271 -11.920 1.00 95.00 183 ASP A N 1
ATOM 1413 C CA . ASP A 1 183 ? -2.954 -0.333 -13.379 1.00 95.00 183 ASP A CA 1
ATOM 1414 C C . ASP A 1 183 ? -3.779 -1.555 -13.782 1.00 95.00 183 ASP A C 1
ATOM 1416 O O . ASP A 1 183 ? -3.769 -2.578 -13.097 1.00 95.00 183 ASP A O 1
ATOM 1420 N N . GLY A 1 184 ? -4.520 -1.494 -14.884 1.00 86.56 184 GLY A N 1
ATOM 1421 C CA . GLY A 1 184 ? -5.409 -2.598 -15.235 1.00 86.56 184 GLY A CA 1
ATOM 1422 C C . GLY A 1 184 ? -5.856 -2.607 -16.689 1.00 86.56 184 GLY A C 1
ATOM 1423 O O . GLY A 1 184 ? -5.804 -1.571 -17.352 1.00 86.56 184 GLY A O 1
ATOM 1424 N N . PRO A 1 185 ? -6.296 -3.773 -17.205 1.00 90.75 185 PRO A N 1
ATOM 1425 C CA . PRO A 1 185 ? -6.684 -4.990 -16.464 1.00 90.75 185 PRO A CA 1
ATOM 1426 C C . PRO A 1 185 ? -5.523 -5.890 -15.994 1.00 90.75 185 PRO A C 1
ATOM 1428 O O . PRO A 1 185 ? -5.744 -6.830 -15.233 1.00 90.75 185 PRO A O 1
ATOM 1431 N N . VAL A 1 186 ? -4.296 -5.615 -16.439 1.00 94.19 186 VAL A N 1
ATOM 1432 C CA . VAL A 1 186 ? -3.051 -6.223 -15.943 1.00 94.19 186 VAL A CA 1
ATOM 1433 C C . VAL A 1 186 ? -2.085 -5.112 -15.515 1.00 94.19 186 VAL A C 1
ATOM 1435 O O . VAL A 1 186 ? -2.255 -3.982 -15.978 1.00 94.19 186 VAL A O 1
ATOM 1438 N N . PRO A 1 187 ? -1.072 -5.402 -14.678 1.00 94.50 187 PRO A N 1
ATOM 1439 C CA . PRO A 1 187 ? -0.064 -4.410 -14.314 1.00 94.50 187 PRO A CA 1
ATOM 1440 C C . PRO A 1 187 ? 0.669 -3.859 -15.542 1.00 94.50 187 PRO A C 1
ATOM 1442 O O . PRO A 1 187 ? 0.729 -4.517 -16.586 1.00 94.50 187 PRO A O 1
ATOM 1445 N N . GLN A 1 188 ? 1.256 -2.672 -15.415 1.00 93.94 188 GLN A N 1
ATOM 1446 C CA . GLN A 1 188 ? 2.005 -2.053 -16.504 1.00 93.94 188 GLN A CA 1
ATOM 1447 C C . GLN A 1 188 ? 3.355 -2.739 -16.787 1.00 93.94 188 GLN A C 1
ATOM 1449 O O . GLN A 1 188 ? 3.847 -3.586 -16.039 1.00 93.94 188 GLN A O 1
ATOM 1454 N N . TYR A 1 189 ? 3.993 -2.340 -17.887 1.00 93.50 189 TYR A N 1
ATOM 1455 C CA . TYR A 1 189 ? 5.345 -2.777 -18.226 1.00 93.50 189 TYR A CA 1
ATOM 1456 C C . TYR A 1 189 ? 6.343 -2.477 -17.097 1.00 93.50 189 TYR A C 1
ATOM 1458 O O . TYR A 1 189 ? 6.391 -1.374 -16.550 1.00 93.50 189 TYR A O 1
ATOM 1466 N N . GLY A 1 190 ? 7.188 -3.457 -16.777 1.00 92.38 190 GLY A N 1
ATOM 1467 C CA . GLY A 1 190 ? 8.229 -3.313 -15.763 1.00 92.38 190 GLY A CA 1
ATOM 1468 C C . GLY A 1 190 ? 7.732 -3.296 -14.319 1.00 92.38 190 GLY A C 1
ATOM 1469 O O . GLY A 1 190 ? 8.487 -2.881 -13.442 1.00 92.38 190 GLY A O 1
ATOM 1470 N N . THR A 1 191 ? 6.507 -3.753 -14.048 1.00 96.31 191 THR A N 1
ATOM 1471 C CA . THR A 1 191 ? 6.062 -4.039 -12.679 1.00 96.31 191 THR A CA 1
ATOM 1472 C C . THR A 1 191 ? 7.030 -4.982 -11.964 1.00 96.31 191 THR A C 1
ATOM 1474 O O . THR A 1 191 ? 7.441 -6.005 -12.514 1.00 96.31 191 THR A O 1
ATOM 1477 N N . LEU A 1 192 ? 7.387 -4.624 -10.729 1.00 96.38 192 LEU A N 1
ATOM 1478 C CA . LEU A 1 192 ? 8.250 -5.410 -9.850 1.00 96.38 192 LEU A CA 1
ATOM 1479 C C . LEU A 1 192 ? 7.422 -6.403 -9.034 1.00 96.38 192 LEU A C 1
ATOM 1481 O O . LEU A 1 192 ? 7.727 -7.594 -9.015 1.00 96.38 192 LEU A O 1
ATOM 1485 N N . PHE A 1 193 ? 6.351 -5.917 -8.398 1.00 97.44 193 PHE A N 1
ATOM 1486 C CA . PHE A 1 193 ? 5.479 -6.722 -7.544 1.00 97.44 193 PHE A CA 1
ATOM 1487 C C . PHE A 1 193 ? 4.012 -6.370 -7.782 1.00 97.44 193 PHE A C 1
ATOM 1489 O O . PHE A 1 193 ? 3.617 -5.228 -7.593 1.00 97.44 193 PHE A O 1
ATOM 1496 N N . ALA A 1 194 ? 3.197 -7.347 -8.163 1.00 97.31 194 ALA A N 1
ATOM 1497 C CA . ALA A 1 194 ? 1.744 -7.227 -8.317 1.00 97.31 194 ALA A CA 1
ATOM 1498 C C . ALA A 1 194 ? 0.963 -8.111 -7.326 1.00 97.31 194 ALA A C 1
ATOM 1500 O O . ALA A 1 194 ? -0.260 -8.029 -7.239 1.00 97.31 194 ALA A O 1
ATOM 1501 N N . ALA A 1 195 ? 1.668 -8.962 -6.581 1.00 97.44 195 ALA A N 1
ATOM 1502 C CA . ALA A 1 195 ? 1.120 -9.846 -5.567 1.00 97.44 195 ALA A CA 1
ATOM 1503 C C . ALA A 1 195 ? 2.053 -9.902 -4.344 1.00 97.44 195 ALA A C 1
ATOM 1505 O O . ALA A 1 195 ? 3.135 -9.312 -4.326 1.00 97.44 195 ALA A O 1
ATOM 1506 N N . GLY A 1 196 ? 1.649 -10.647 -3.314 1.00 97.19 196 GLY A N 1
ATOM 1507 C CA . GLY A 1 196 ? 2.396 -10.744 -2.054 1.00 97.19 196 GLY A CA 1
ATOM 1508 C C . GLY A 1 196 ? 2.003 -9.681 -1.028 1.00 97.19 196 GLY A C 1
ATOM 1509 O O . GLY A 1 196 ? 2.745 -9.451 -0.072 1.00 97.19 196 GLY A O 1
ATOM 1510 N N . TRP A 1 197 ? 0.842 -9.054 -1.222 1.00 98.50 197 TRP A N 1
ATOM 1511 C CA . TRP A 1 197 ? 0.221 -8.162 -0.254 1.00 98.50 197 TRP A CA 1
ATOM 1512 C C . TRP A 1 197 ? -0.367 -8.954 0.914 1.00 98.50 197 TRP A C 1
ATOM 1514 O O . TRP A 1 197 ? -0.877 -10.063 0.746 1.00 98.50 197 TRP A O 1
ATOM 1524 N N . SER A 1 198 ? -0.314 -8.390 2.114 1.00 98.12 198 SER A N 1
ATOM 1525 C CA . SER A 1 198 ? -0.945 -8.970 3.298 1.00 98.12 198 SER A CA 1
ATOM 1526 C C . SER A 1 198 ? -1.252 -7.894 4.333 1.00 98.12 198 SER A C 1
ATOM 1528 O O . SER A 1 198 ? -0.717 -6.790 4.256 1.00 98.12 198 SER A O 1
ATOM 1530 N N . VAL A 1 199 ? -2.089 -8.220 5.314 1.00 97.19 199 VAL A N 1
ATOM 1531 C CA . VAL A 1 199 ? -2.336 -7.374 6.485 1.00 97.19 199 VAL A CA 1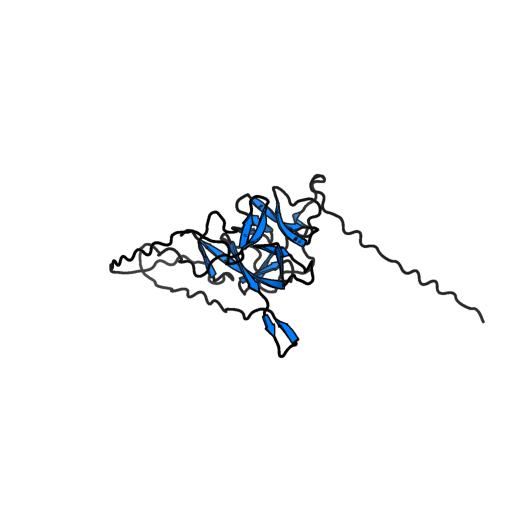
ATOM 1532 C C . VAL A 1 199 ? -1.853 -8.105 7.721 1.00 97.19 199 VAL A C 1
ATOM 1534 O O . VAL A 1 199 ? -2.275 -9.232 7.978 1.00 97.19 199 VAL A O 1
ATOM 1537 N N . THR A 1 200 ? -0.939 -7.490 8.465 1.00 95.31 200 THR A N 1
ATOM 1538 C CA . THR A 1 200 ? -0.382 -8.067 9.696 1.00 95.31 200 THR A CA 1
ATOM 1539 C C . THR A 1 200 ? -1.445 -8.177 10.789 1.00 95.31 200 THR A C 1
ATOM 1541 O O . THR A 1 200 ? -2.443 -7.465 10.717 1.00 95.31 200 THR A O 1
ATOM 1544 N N . PRO A 1 201 ? -1.235 -8.966 11.864 1.00 90.44 201 PRO A N 1
ATOM 1545 C CA . PRO A 1 201 ? -2.159 -8.998 13.009 1.00 90.44 201 PRO A CA 1
ATOM 1546 C C . PRO A 1 201 ? -2.361 -7.640 13.704 1.00 90.44 201 PRO A C 1
ATOM 1548 O O . PRO A 1 201 ? -3.159 -7.517 14.624 1.00 90.44 201 PRO A O 1
ATOM 1551 N N . GLN A 1 202 ? -1.579 -6.634 13.316 1.00 87.81 202 GLN A N 1
ATOM 1552 C CA . GLN A 1 202 ? -1.637 -5.268 13.814 1.00 87.81 202 GLN A CA 1
ATOM 1553 C C . GLN A 1 202 ? -2.441 -4.327 12.917 1.00 87.81 202 GLN A C 1
ATOM 1555 O O . GLN A 1 202 ? -2.498 -3.137 13.208 1.00 87.81 202 GLN A O 1
ATOM 1560 N N . GLY A 1 203 ? -2.972 -4.818 11.798 1.00 92.19 203 GLY A N 1
ATOM 1561 C CA . GLY A 1 203 ? -3.658 -3.973 10.830 1.00 92.19 203 GLY A CA 1
ATOM 1562 C C . GLY A 1 203 ? -2.712 -3.132 9.976 1.00 92.19 203 GLY A C 1
ATOM 1563 O O . GLY A 1 203 ? -3.127 -2.094 9.479 1.00 92.19 203 GLY A O 1
ATOM 1564 N N . LEU A 1 204 ? -1.449 -3.539 9.790 1.00 95.00 204 LEU A N 1
ATOM 1565 C CA . LEU A 1 204 ? -0.531 -2.861 8.865 1.00 95.00 204 LEU A CA 1
ATOM 1566 C C . LEU A 1 204 ? -0.514 -3.566 7.513 1.00 95.00 204 LEU A C 1
ATOM 1568 O O . LEU A 1 204 ? -0.449 -4.797 7.467 1.00 95.00 204 LEU A O 1
ATOM 1572 N N . LEU A 1 205 ? -0.493 -2.796 6.425 1.00 97.56 205 LEU A N 1
ATOM 1573 C CA . LEU A 1 205 ? -0.203 -3.344 5.107 1.00 97.56 205 LEU A CA 1
ATOM 1574 C C . LEU A 1 205 ? 1.246 -3.840 5.076 1.00 97.56 205 LEU A C 1
ATOM 1576 O O . LEU A 1 205 ? 2.161 -3.150 5.528 1.00 97.56 205 LEU A O 1
ATOM 1580 N N . ALA A 1 206 ? 1.452 -5.024 4.513 1.00 98.06 206 ALA A N 1
ATOM 1581 C CA . ALA A 1 206 ? 2.768 -5.577 4.255 1.00 98.06 206 ALA A CA 1
ATOM 1582 C C . ALA A 1 206 ? 2.895 -6.025 2.796 1.00 98.06 206 ALA A C 1
ATOM 1584 O O . ALA A 1 206 ? 1.941 -6.546 2.211 1.00 98.06 206 ALA A O 1
ATOM 1585 N N . LEU A 1 207 ? 4.096 -5.871 2.245 1.00 98.25 207 LEU A N 1
ATOM 1586 C CA . LEU A 1 207 ? 4.511 -6.430 0.964 1.00 98.25 207 LEU A CA 1
ATOM 1587 C C . LEU A 1 207 ? 5.660 -7.408 1.217 1.00 98.25 207 LEU A C 1
ATOM 1589 O O . LEU A 1 207 ? 6.729 -7.022 1.700 1.00 98.25 207 LEU A O 1
ATOM 1593 N N . GLY A 1 208 ? 5.432 -8.695 0.945 1.00 96.25 208 GLY A N 1
ATOM 1594 C CA . GLY A 1 208 ? 6.339 -9.737 1.426 1.00 96.25 208 GLY A CA 1
ATOM 1595 C C . GLY A 1 208 ? 6.446 -9.671 2.950 1.00 96.25 208 GLY A C 1
ATOM 1596 O O . GLY A 1 208 ? 5.428 -9.603 3.630 1.00 96.25 208 GLY A O 1
ATOM 1597 N N . ASN A 1 209 ? 7.662 -9.621 3.498 1.00 95.69 209 ASN A N 1
ATOM 1598 C CA . ASN A 1 209 ? 7.892 -9.530 4.945 1.00 95.69 209 ASN A CA 1
ATOM 1599 C C . ASN A 1 209 ? 8.035 -8.094 5.499 1.00 95.69 209 ASN A C 1
ATOM 1601 O O . ASN A 1 209 ? 8.356 -7.950 6.680 1.00 95.69 209 ASN A O 1
ATOM 1605 N N . SER A 1 210 ? 7.848 -7.052 4.681 1.00 96.31 210 SER A N 1
ATOM 1606 C CA . SER A 1 210 ? 8.054 -5.650 5.075 1.00 96.31 210 SER A CA 1
ATOM 1607 C C . SER A 1 210 ? 6.731 -4.904 5.232 1.00 96.31 210 SER A C 1
ATOM 1609 O O . SER A 1 210 ? 5.879 -4.969 4.353 1.00 96.31 210 SER A O 1
ATOM 1611 N N . THR A 1 211 ? 6.586 -4.146 6.320 1.00 96.81 211 THR A N 1
ATOM 1612 C CA . THR A 1 211 ? 5.507 -3.157 6.543 1.00 96.81 211 THR A CA 1
ATOM 1613 C C . THR A 1 211 ? 5.959 -1.721 6.279 1.00 96.81 211 THR A C 1
ATOM 1615 O O . THR A 1 211 ? 5.188 -0.775 6.447 1.00 96.81 211 THR A O 1
ATOM 1618 N N . LYS A 1 212 ? 7.229 -1.541 5.904 1.00 96.94 212 LYS A N 1
ATOM 1619 C CA . LYS A 1 212 ? 7.846 -0.234 5.720 1.00 96.94 212 LYS A CA 1
ATOM 1620 C C . LYS A 1 212 ? 7.684 0.222 4.277 1.00 96.94 212 LYS A C 1
ATOM 1622 O O . LYS A 1 212 ? 8.183 -0.435 3.367 1.00 96.94 212 LYS A O 1
ATOM 1627 N N . PHE A 1 213 ? 7.066 1.382 4.119 1.00 98.00 213 PHE A N 1
ATOM 1628 C CA . PHE A 1 213 ? 6.943 2.120 2.869 1.00 98.00 213 PHE A CA 1
ATOM 1629 C C . PHE A 1 213 ? 7.632 3.480 3.014 1.00 98.00 213 PHE A C 1
ATOM 1631 O O . PHE A 1 213 ? 8.145 3.830 4.082 1.00 98.00 213 PHE A O 1
ATOM 1638 N N . TYR A 1 214 ? 7.654 4.259 1.939 1.00 97.44 214 TYR A N 1
ATOM 1639 C CA . TYR A 1 214 ? 8.228 5.599 1.916 1.00 97.44 214 TYR A CA 1
ATOM 1640 C C . TYR A 1 214 ? 7.270 6.572 1.248 1.00 97.44 214 TYR A C 1
ATOM 1642 O O . TYR A 1 214 ? 6.637 6.237 0.253 1.00 97.44 214 TYR A O 1
ATOM 1650 N N . GLN A 1 215 ? 7.189 7.783 1.788 1.00 95.19 215 GLN A N 1
ATOM 1651 C CA . GLN A 1 215 ? 6.475 8.895 1.179 1.00 95.19 215 GLN A CA 1
ATOM 1652 C C . GLN A 1 215 ? 7.486 9.935 0.683 1.00 95.19 215 GLN A C 1
ATOM 1654 O O . GLN A 1 215 ? 8.386 10.337 1.429 1.00 95.19 215 GLN A O 1
ATOM 1659 N N . CYS A 1 216 ? 7.340 10.389 -0.558 1.00 93.88 216 CYS A N 1
ATOM 1660 C CA . CYS A 1 216 ? 8.215 11.398 -1.159 1.00 93.88 216 CYS A CA 1
ATOM 1661 C C . CYS A 1 216 ? 7.371 12.586 -1.620 1.00 93.88 216 CYS A C 1
ATOM 1663 O O . CYS A 1 216 ? 6.402 12.400 -2.355 1.00 93.88 216 CYS A O 1
ATOM 1665 N N . ALA A 1 217 ? 7.714 13.789 -1.154 1.00 88.81 217 ALA A N 1
ATOM 1666 C CA . ALA A 1 217 ? 6.943 14.996 -1.438 1.00 88.81 217 ALA A CA 1
ATOM 1667 C C . ALA A 1 217 ? 7.086 15.416 -2.905 1.00 88.81 217 ALA A C 1
ATOM 1669 O O . ALA A 1 217 ? 8.198 15.490 -3.428 1.00 88.81 217 ALA A O 1
ATOM 1670 N N . LEU A 1 218 ? 5.965 15.759 -3.532 1.00 85.88 218 LEU A N 1
ATOM 1671 C CA . LEU A 1 218 ? 5.870 16.302 -4.882 1.00 85.88 218 LEU A CA 1
ATOM 1672 C C . LEU A 1 218 ? 4.864 17.460 -4.865 1.00 85.88 218 LEU A C 1
ATOM 1674 O O . LEU A 1 218 ? 3.690 17.298 -5.178 1.00 85.88 218 LEU A O 1
ATOM 1678 N N . GLY A 1 219 ? 5.320 18.643 -4.448 1.00 85.19 219 GLY A N 1
ATOM 1679 C CA . GLY A 1 219 ? 4.428 19.786 -4.226 1.00 85.19 219 GLY A CA 1
ATOM 1680 C C . GLY A 1 219 ? 3.510 19.538 -3.027 1.00 85.19 219 GLY A C 1
ATOM 1681 O O . GLY A 1 219 ? 4.005 19.331 -1.921 1.00 85.19 219 GLY A O 1
ATOM 1682 N N . ASP A 1 220 ? 2.196 19.534 -3.255 1.00 85.75 220 ASP A N 1
ATOM 1683 C CA . ASP A 1 220 ? 1.176 19.473 -2.195 1.00 85.75 220 ASP A CA 1
ATOM 1684 C C . ASP A 1 220 ? 0.729 18.041 -1.839 1.00 85.75 220 ASP A C 1
ATOM 1686 O O . ASP A 1 220 ? -0.207 17.843 -1.056 1.00 85.75 220 ASP A O 1
ATOM 1690 N N . PHE A 1 221 ? 1.388 17.027 -2.401 1.00 87.69 221 PHE A N 1
ATOM 1691 C CA . PHE A 1 221 ? 1.092 15.618 -2.156 1.00 87.69 221 PHE A CA 1
ATOM 1692 C C . PHE A 1 221 ? 2.363 14.779 -1.994 1.00 87.69 221 PHE A C 1
ATOM 1694 O O . PHE A 1 221 ? 3.472 15.215 -2.310 1.00 87.69 221 PHE A O 1
ATOM 1701 N N . TYR A 1 222 ? 2.198 13.555 -1.498 1.00 90.19 222 TYR A N 1
ATOM 1702 C CA . TYR A 1 222 ? 3.257 12.556 -1.432 1.00 90.19 222 TYR A CA 1
ATOM 1703 C C . TYR A 1 222 ? 2.883 11.321 -2.240 1.00 90.19 222 TYR A C 1
ATOM 1705 O O . TYR A 1 222 ? 1.83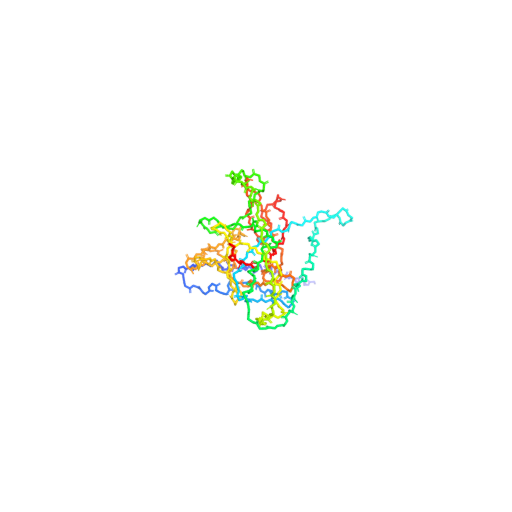6 10.728 -1.993 1.00 90.19 222 TYR A O 1
ATOM 1713 N N . ASN A 1 223 ? 3.767 10.884 -3.131 1.00 94.88 223 ASN A N 1
ATOM 1714 C CA . ASN A 1 223 ? 3.680 9.543 -3.708 1.00 94.88 223 ASN A CA 1
ATOM 1715 C C . ASN A 1 223 ? 4.212 8.511 -2.703 1.00 94.88 223 ASN A C 1
ATOM 1717 O O . ASN A 1 223 ? 5.091 8.827 -1.891 1.00 94.88 223 ASN A O 1
ATOM 1721 N N . ILE A 1 224 ? 3.690 7.285 -2.774 1.00 97.00 224 ILE A N 1
ATOM 1722 C CA . ILE A 1 224 ? 4.073 6.172 -1.898 1.00 97.00 224 ILE A CA 1
ATOM 1723 C C . ILE A 1 224 ? 4.944 5.167 -2.656 1.00 97.00 224 ILE A C 1
ATOM 1725 O O . ILE A 1 224 ? 4.665 4.846 -3.810 1.00 97.00 224 ILE A O 1
ATOM 1729 N N . TYR A 1 225 ? 5.984 4.659 -1.995 1.00 97.94 225 TYR A N 1
ATOM 1730 C CA . TYR A 1 225 ? 6.997 3.776 -2.570 1.00 97.94 225 TYR A CA 1
ATOM 1731 C C . TYR A 1 225 ? 7.326 2.601 -1.642 1.00 97.94 225 TYR A C 1
ATOM 1733 O O . TYR A 1 225 ? 7.209 2.720 -0.419 1.00 97.94 225 TYR A O 1
ATOM 1741 N N . ASP A 1 226 ? 7.785 1.479 -2.202 1.00 97.62 226 ASP A N 1
ATOM 1742 C CA . ASP A 1 226 ? 8.282 0.330 -1.421 1.00 97.62 226 ASP A CA 1
ATOM 1743 C C . ASP A 1 226 ? 9.713 0.536 -0.890 1.00 97.62 226 ASP A C 1
ATOM 1745 O O . ASP A 1 226 ? 10.115 -0.065 0.106 1.00 97.62 226 ASP A O 1
ATOM 1749 N N . THR A 1 227 ? 10.477 1.431 -1.517 1.00 96.69 227 THR A N 1
ATOM 1750 C CA . THR A 1 227 ? 11.827 1.821 -1.098 1.00 96.69 227 THR A CA 1
ATOM 1751 C C . THR A 1 227 ? 12.015 3.336 -1.137 1.00 96.69 227 THR A C 1
ATOM 1753 O O . THR A 1 227 ? 11.251 4.064 -1.769 1.00 96.69 227 THR A O 1
ATOM 1756 N N . SER A 1 228 ? 13.060 3.827 -0.470 1.00 96.44 228 SER A N 1
ATOM 1757 C CA . SER A 1 228 ? 13.455 5.229 -0.587 1.00 96.44 228 SER A CA 1
ATOM 1758 C C . SER A 1 228 ? 14.120 5.465 -1.941 1.00 96.44 228 SER A C 1
ATOM 1760 O O . SER A 1 228 ? 15.166 4.877 -2.226 1.00 96.44 228 SER A O 1
ATOM 1762 N N . ILE A 1 229 ? 13.516 6.323 -2.763 1.00 95.12 229 ILE A N 1
ATOM 1763 C CA . ILE A 1 229 ? 14.041 6.701 -4.085 1.00 95.12 229 ILE A CA 1
ATOM 1764 C C . ILE A 1 229 ? 14.833 8.015 -4.067 1.00 95.12 229 ILE A C 1
ATOM 1766 O O . ILE A 1 229 ? 15.563 8.304 -5.012 1.00 95.12 229 ILE A O 1
ATOM 1770 N N . ASP A 1 230 ? 14.706 8.798 -2.996 1.00 92.56 230 ASP A N 1
ATOM 1771 C CA . ASP A 1 230 ? 15.381 10.079 -2.804 1.00 92.56 230 ASP A CA 1
ATOM 1772 C C . ASP A 1 230 ? 15.677 10.294 -1.305 1.00 92.56 230 ASP A C 1
ATOM 1774 O O . ASP A 1 230 ? 14.879 9.878 -0.460 1.00 92.56 230 ASP A O 1
ATOM 1778 N N . PRO A 1 231 ? 16.792 10.948 -0.925 1.00 90.75 231 PRO A N 1
ATOM 1779 C CA . PRO A 1 231 ? 17.101 11.242 0.477 1.00 90.75 231 PRO A CA 1
ATOM 1780 C C . PRO A 1 231 ? 16.025 12.032 1.238 1.00 90.75 231 PRO A C 1
ATOM 1782 O O . PRO A 1 231 ? 16.002 11.982 2.466 1.00 90.75 231 PRO A O 1
ATOM 1785 N N . LEU A 1 232 ? 15.156 12.766 0.538 1.00 88.69 232 LEU A N 1
ATOM 1786 C CA . LEU A 1 232 ? 14.045 13.517 1.127 1.00 88.69 232 LEU A CA 1
ATOM 1787 C C . LEU A 1 232 ? 12.812 12.649 1.419 1.00 88.69 232 LEU A C 1
ATOM 1789 O O . LEU A 1 232 ? 11.872 13.116 2.068 1.00 88.69 232 LEU A O 1
ATOM 1793 N N . CYS A 1 233 ? 12.792 11.398 0.957 1.00 94.06 233 CYS A N 1
ATOM 1794 C CA . CYS A 1 233 ? 11.706 10.471 1.231 1.00 94.06 233 CYS A CA 1
ATOM 1795 C C . CYS A 1 233 ? 11.726 10.020 2.691 1.00 94.06 233 CYS A C 1
ATOM 1797 O O . CYS A 1 233 ? 12.746 9.577 3.224 1.00 94.06 233 CYS A O 1
ATOM 1799 N N . ASN A 1 234 ? 10.562 10.071 3.331 1.00 93.94 234 ASN A N 1
ATOM 1800 C CA . ASN A 1 234 ? 10.414 9.708 4.734 1.00 93.94 234 ASN A CA 1
ATOM 1801 C C . ASN A 1 234 ? 9.738 8.343 4.859 1.00 93.94 234 ASN A C 1
ATOM 1803 O O . ASN A 1 234 ? 8.774 8.081 4.139 1.00 93.94 234 ASN A O 1
ATOM 1807 N N . PRO A 1 235 ? 10.206 7.472 5.766 1.00 95.94 235 PRO A N 1
ATOM 1808 C CA . PRO A 1 235 ? 9.573 6.183 5.959 1.00 95.94 235 PRO A CA 1
ATOM 1809 C C . PRO A 1 235 ? 8.212 6.325 6.645 1.00 95.94 235 PRO A C 1
ATOM 1811 O O . PRO A 1 235 ? 8.033 7.151 7.546 1.00 95.94 235 PRO A O 1
ATOM 1814 N N . VAL A 1 236 ? 7.268 5.490 6.222 1.00 95.38 236 VAL A N 1
ATOM 1815 C CA . VAL A 1 236 ? 5.888 5.422 6.716 1.00 95.38 236 VAL A CA 1
ATOM 1816 C C . VAL A 1 236 ? 5.453 3.966 6.869 1.00 95.38 236 VAL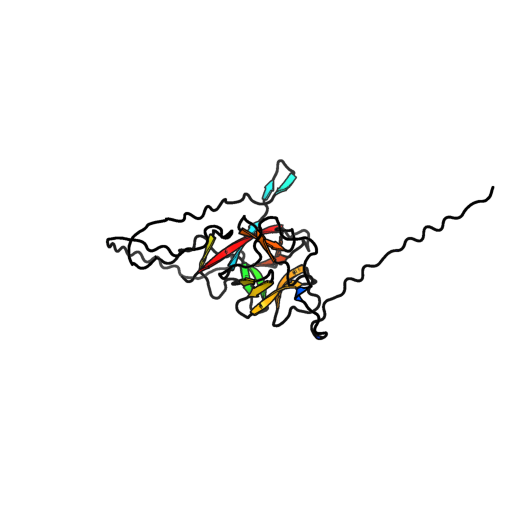 A C 1
ATOM 1818 O O . VAL A 1 236 ? 5.972 3.076 6.194 1.00 95.38 236 VAL A O 1
ATOM 1821 N N . VAL A 1 237 ? 4.482 3.727 7.744 1.00 95.94 237 VAL A N 1
ATOM 1822 C CA . VAL A 1 237 ? 3.666 2.506 7.743 1.00 95.94 237 VAL A CA 1
ATOM 1823 C C . VAL A 1 237 ? 2.255 2.855 7.284 1.00 95.94 237 VAL A C 1
ATOM 1825 O O . VAL A 1 237 ? 1.786 3.971 7.513 1.00 95.94 237 VAL A O 1
ATOM 1828 N N . LEU A 1 238 ? 1.575 1.910 6.641 1.00 95.75 238 LEU A N 1
ATOM 1829 C CA . LEU A 1 238 ? 0.203 2.091 6.171 1.00 95.75 238 LEU A CA 1
ATOM 1830 C C . LEU A 1 238 ? -0.733 1.263 7.050 1.00 95.75 238 LEU A C 1
ATOM 1832 O O . LEU A 1 238 ? -0.720 0.033 6.980 1.00 95.75 238 LEU A O 1
ATOM 1836 N N . ASN A 1 239 ? -1.529 1.930 7.884 1.00 93.75 239 ASN A N 1
ATOM 1837 C CA . ASN A 1 239 ? -2.574 1.260 8.653 1.00 93.75 239 ASN A CA 1
ATOM 1838 C C . ASN A 1 239 ? -3.760 1.004 7.745 1.00 93.75 239 ASN A C 1
ATOM 1840 O O . ASN A 1 239 ? -4.213 1.904 7.043 1.00 93.75 239 ASN A O 1
ATOM 1844 N N . VAL A 1 240 ? -4.265 -0.213 7.791 1.00 94.50 240 VAL A N 1
ATOM 1845 C CA . VAL A 1 240 ? -5.440 -0.642 7.055 1.00 94.50 240 VAL A CA 1
ATOM 1846 C C . VAL A 1 240 ? -6.677 -0.256 7.849 1.00 94.50 240 VAL A C 1
ATOM 1848 O O . VAL A 1 240 ? -6.745 -0.501 9.055 1.00 94.50 240 VAL A O 1
ATOM 1851 N N . VAL A 1 241 ? -7.653 0.333 7.164 1.00 92.00 241 VAL A N 1
ATOM 1852 C CA . VAL A 1 241 ? -8.958 0.695 7.731 1.00 92.00 241 VAL A CA 1
ATOM 1853 C C . VAL A 1 241 ? -10.069 0.046 6.917 1.00 92.00 241 VAL A C 1
ATOM 1855 O O . VAL A 1 241 ? -9.945 -0.061 5.700 1.00 92.00 241 VAL A O 1
ATOM 1858 N N . GLU A 1 242 ? -11.140 -0.397 7.570 1.00 93.00 242 GLU A N 1
ATOM 1859 C CA . GLU A 1 242 ? -12.356 -0.866 6.896 1.00 93.00 242 GLU A CA 1
ATOM 1860 C C . GLU A 1 242 ? -13.135 0.337 6.355 1.00 93.00 242 GLU A C 1
ATOM 1862 O O . GLU A 1 242 ? -13.307 1.337 7.056 1.00 93.00 242 GLU A O 1
ATOM 1867 N N . LEU A 1 243 ? -13.607 0.244 5.110 1.00 90.31 243 LEU A N 1
ATOM 1868 C CA . LEU A 1 243 ? -14.438 1.275 4.495 1.00 90.31 243 LEU A CA 1
ATOM 1869 C C . LEU A 1 243 ? -15.916 0.953 4.642 1.00 90.31 243 LEU A C 1
ATOM 1871 O O . LEU A 1 243 ? -16.361 -0.142 4.297 1.00 90.31 243 LEU A O 1
ATOM 1875 N N . ILE A 1 244 ? -16.672 1.943 5.103 1.00 86.62 244 ILE A N 1
ATOM 1876 C CA . ILE A 1 244 ? -18.116 1.849 5.318 1.00 86.62 244 ILE A CA 1
ATOM 1877 C C . ILE A 1 244 ? -18.848 2.962 4.575 1.00 86.62 244 ILE A C 1
ATOM 1879 O O . ILE A 1 244 ? -18.271 4.003 4.264 1.00 86.62 244 ILE A O 1
ATOM 1883 N N . GLU A 1 245 ? -20.133 2.752 4.321 1.00 85.06 245 GLU A N 1
ATOM 1884 C CA . GLU A 1 245 ? -21.017 3.835 3.904 1.00 85.06 245 GLU A CA 1
ATOM 1885 C C . GLU A 1 245 ? -21.396 4.680 5.124 1.00 85.06 245 GLU A C 1
ATOM 1887 O O . GLU A 1 245 ? -21.813 4.150 6.159 1.00 85.06 245 GLU A O 1
ATOM 1892 N N . CYS A 1 246 ? -21.215 5.985 4.961 1.00 82.25 246 CYS A N 1
ATOM 1893 C CA . CYS A 1 246 ? -21.722 7.058 5.796 1.00 82.25 246 CYS A CA 1
ATOM 1894 C C . CYS A 1 246 ? -22.658 7.882 4.888 1.00 82.25 246 CYS A C 1
ATOM 1896 O O . CYS A 1 246 ? -23.677 8.368 5.405 1.00 82.25 246 CYS A O 1
#

InterPro domains:
  IPR051153 Yeast Cell Wall Mannoprotein PIR [PTHR47254] (22-245)
  IPR054508 Cell wall mannoprotein PIR1-like, C-terminal domain [PF22799] (162-236)